Protein AF-A0A3P7PRR7-F1 (afdb_monomer)

Structure (mmCIF, N/CA/C/O backbone):
data_AF-A0A3P7PRR7-F1
#
_entry.id   AF-A0A3P7PRR7-F1
#
loop_
_atom_site.group_PDB
_atom_site.id
_atom_site.type_symbol
_atom_site.label_atom_id
_atom_site.label_alt_id
_atom_site.label_comp_id
_atom_site.label_asym_id
_atom_site.label_entity_id
_atom_site.label_seq_id
_atom_site.pdbx_PDB_ins_code
_atom_site.Cartn_x
_atom_site.Cartn_y
_atom_site.Cartn_z
_atom_site.occupancy
_atom_site.B_iso_or_equiv
_atom_site.auth_seq_id
_atom_site.auth_comp_id
_atom_site.auth_asym_id
_atom_site.auth_atom_id
_atom_site.pdbx_PDB_model_num
ATOM 1 N N . MET A 1 1 ? -11.262 17.799 18.062 1.00 78.12 1 MET A N 1
ATOM 2 C CA . MET A 1 1 ? -10.201 18.774 18.383 1.00 78.12 1 MET A CA 1
ATOM 3 C C . MET A 1 1 ? -10.674 20.229 18.297 1.00 78.12 1 MET A C 1
ATOM 5 O O . MET A 1 1 ? -10.758 20.865 19.333 1.00 78.12 1 MET A O 1
ATOM 9 N N . VAL A 1 2 ? -11.102 20.743 17.134 1.00 86.88 2 VAL A N 1
ATOM 10 C CA . VAL A 1 2 ? -11.512 22.163 16.949 1.00 86.88 2 VAL A CA 1
ATOM 11 C C . VAL A 1 2 ? -12.540 22.676 17.974 1.00 86.88 2 VAL A C 1
ATOM 13 O O . VAL A 1 2 ? -12.394 23.775 18.496 1.00 86.88 2 VAL A O 1
ATOM 16 N N . LYS A 1 3 ? -13.544 21.865 18.341 1.00 91.12 3 LYS A N 1
ATOM 17 C CA . LYS A 1 3 ? -14.521 22.230 19.388 1.00 91.12 3 LYS A CA 1
ATOM 18 C C . LYS A 1 3 ? -13.872 22.512 20.755 1.00 91.12 3 LYS A C 1
ATOM 20 O O . LYS A 1 3 ? -14.357 23.387 21.458 1.00 91.12 3 LYS A O 1
ATOM 25 N N . LYS A 1 4 ? -12.797 21.797 21.115 1.00 89.00 4 LYS A N 1
ATOM 26 C CA . LYS A 1 4 ? -12.029 22.021 22.353 1.00 89.00 4 LYS A CA 1
ATOM 27 C C . LYS A 1 4 ? -11.221 23.319 22.272 1.00 89.00 4 LYS A C 1
ATOM 29 O O . LYS A 1 4 ? -11.217 24.088 23.222 1.00 89.00 4 LYS A O 1
ATOM 34 N N . ILE A 1 5 ? -10.637 23.610 21.107 1.00 90.62 5 ILE A N 1
ATOM 35 C CA . ILE A 1 5 ? -9.900 24.860 20.859 1.00 90.62 5 ILE A CA 1
ATOM 36 C C . ILE A 1 5 ? -10.817 26.079 21.011 1.00 90.62 5 ILE A C 1
ATOM 38 O O . ILE A 1 5 ? -10.483 27.013 21.729 1.00 90.62 5 ILE A O 1
ATOM 42 N N . ILE A 1 6 ? -12.010 26.049 20.403 1.00 92.56 6 ILE A N 1
ATOM 43 C CA . ILE A 1 6 ? -13.000 27.139 20.518 1.00 92.56 6 ILE A CA 1
ATOM 44 C C . ILE A 1 6 ? -13.426 27.363 21.979 1.00 92.56 6 ILE A C 1
ATOM 46 O O . ILE A 1 6 ? -13.714 28.489 22.373 1.00 92.56 6 ILE A O 1
ATOM 50 N N . ARG A 1 7 ? -13.446 26.301 22.791 1.00 93.94 7 ARG A N 1
ATOM 51 C CA . ARG A 1 7 ? -13.766 26.355 24.226 1.00 93.94 7 ARG A CA 1
ATOM 52 C C . ARG A 1 7 ? -12.580 26.757 25.112 1.00 93.94 7 ARG A C 1
ATOM 54 O O . ARG A 1 7 ? -12.753 26.851 26.320 1.00 93.94 7 ARG A O 1
ATOM 61 N N . GLY A 1 8 ? -11.394 26.983 24.542 1.00 89.12 8 GLY A N 1
ATOM 62 C CA . GLY A 1 8 ? -10.170 27.283 25.292 1.00 89.12 8 GLY A CA 1
ATOM 63 C C . GLY A 1 8 ? -9.553 26.076 26.010 1.00 89.12 8 GLY A C 1
ATOM 64 O O . GLY A 1 8 ? -8.638 26.244 26.808 1.00 89.12 8 GLY A O 1
ATOM 65 N N . GLU A 1 9 ? -10.031 24.862 25.728 1.00 92.38 9 GLU A N 1
ATOM 66 C CA . GLU A 1 9 ? -9.598 23.606 26.361 1.00 92.38 9 GLU A CA 1
ATOM 67 C C . GLU A 1 9 ? -8.387 22.963 25.657 1.00 92.38 9 GLU A C 1
ATOM 69 O O . GLU A 1 9 ? -7.869 21.956 26.131 1.00 92.38 9 GLU A O 1
ATOM 74 N N . ALA A 1 10 ? -7.969 23.498 24.506 1.00 89.44 10 ALA A N 1
ATOM 75 C CA . ALA A 1 10 ? -6.832 23.016 23.721 1.00 89.44 10 ALA A CA 1
ATOM 76 C C . ALA A 1 10 ? -6.201 24.164 22.922 1.00 89.44 10 ALA A C 1
ATOM 78 O O . ALA A 1 10 ? -6.868 25.155 22.601 1.00 89.44 10 ALA A O 1
ATOM 79 N N . LYS A 1 11 ? -4.927 24.024 22.559 1.00 90.25 11 LYS A N 1
ATOM 80 C CA . LYS A 1 11 ? -4.202 24.994 21.727 1.00 90.25 11 LYS A CA 1
ATOM 81 C C . LYS A 1 11 ? -4.221 24.600 20.253 1.00 90.25 11 LYS A C 1
ATOM 83 O O . LYS A 1 11 ? -4.298 23.429 19.899 1.00 90.25 11 LYS A O 1
ATOM 88 N N . TRP A 1 12 ? -4.063 25.589 19.371 1.00 88.62 12 TRP A N 1
ATOM 89 C CA . TRP A 1 12 ? -3.884 25.345 17.934 1.00 88.62 12 TRP A CA 1
ATOM 90 C C . TRP A 1 12 ? -2.655 24.485 17.627 1.00 88.62 12 TRP A C 1
ATOM 92 O O . TRP A 1 12 ? -2.693 23.706 16.684 1.00 88.62 12 TRP A O 1
ATOM 102 N N . THR A 1 13 ? -1.598 24.577 18.436 1.00 87.75 13 THR A N 1
ATOM 103 C CA . THR A 1 13 ? -0.388 23.755 18.284 1.00 87.75 13 THR A CA 1
ATOM 104 C C . THR A 1 13 ? -0.686 22.259 18.373 1.00 87.75 13 THR A C 1
ATOM 106 O O . THR A 1 13 ? -0.125 21.505 17.593 1.00 87.75 13 THR A O 1
ATOM 109 N N . GLU A 1 14 ? -1.623 21.848 19.234 1.00 83.19 14 GLU A N 1
ATOM 110 C CA . GLU A 1 14 ? -2.040 20.444 19.397 1.00 83.19 14 GLU A CA 1
ATOM 111 C C . GLU A 1 14 ? -2.789 19.910 18.164 1.00 83.19 14 GLU A C 1
ATOM 113 O O . GLU A 1 14 ? -2.803 18.713 17.902 1.00 83.19 14 GLU A O 1
ATOM 118 N N . LEU A 1 15 ? -3.423 20.786 17.374 1.00 84.12 15 LEU A N 1
ATOM 119 C CA . LEU A 1 15 ? -4.072 20.390 16.118 1.00 84.12 15 LEU A CA 1
ATOM 120 C C . LEU A 1 15 ? -3.051 20.056 15.024 1.00 84.12 15 LEU A C 1
ATOM 122 O O . LEU A 1 15 ? -3.346 19.253 14.143 1.00 84.12 15 LEU A O 1
ATOM 126 N N . PHE A 1 16 ? -1.893 20.715 15.061 1.00 84.56 16 PHE A N 1
ATOM 127 C CA . PHE A 1 16 ? -0.819 20.564 14.080 1.00 84.56 16 PHE A CA 1
ATOM 128 C C . PHE A 1 16 ? 0.273 19.595 14.540 1.00 84.56 16 PHE A C 1
ATOM 130 O O . PHE A 1 16 ? 1.287 19.460 13.854 1.00 84.56 16 PHE A O 1
ATOM 137 N N . GLU A 1 17 ? 0.089 18.933 15.684 1.00 79.19 17 GLU A N 1
ATOM 138 C CA . GLU A 1 17 ? 0.961 17.835 16.082 1.00 79.19 17 GLU A CA 1
ATOM 139 C C . GLU A 1 17 ? 0.972 16.760 14.995 1.00 79.19 17 GLU A C 1
ATOM 141 O O . GLU A 1 17 ? -0.045 16.460 14.360 1.00 79.19 17 GLU A O 1
ATOM 146 N N . VAL A 1 18 ? 2.160 16.205 14.750 1.00 75.75 18 VAL A N 1
ATOM 147 C CA . VAL A 1 18 ? 2.342 15.175 13.731 1.00 75.75 18 VAL A CA 1
ATOM 148 C C . VAL A 1 18 ? 1.501 13.968 14.121 1.00 75.75 18 VAL A C 1
ATOM 150 O O . VAL A 1 18 ? 1.673 13.395 15.195 1.00 75.75 18 VAL A O 1
ATOM 153 N N . TYR A 1 19 ? 0.586 13.589 13.235 1.00 74.50 19 TYR A N 1
ATOM 154 C CA . TYR A 1 19 ? -0.261 12.427 13.442 1.00 74.50 19 TYR A CA 1
ATOM 155 C C . TYR A 1 19 ? 0.589 11.152 13.458 1.00 74.50 19 TYR A C 1
ATOM 157 O O . TYR A 1 19 ? 1.195 10.780 12.452 1.00 74.50 19 TYR A O 1
ATOM 165 N N . ASP A 1 20 ? 0.617 10.481 14.607 1.00 74.00 20 ASP A N 1
ATOM 166 C CA . ASP A 1 20 ? 1.306 9.210 14.777 1.00 74.00 20 ASP A CA 1
ATOM 167 C C . ASP A 1 20 ? 0.342 8.046 14.522 1.00 74.00 20 ASP A C 1
ATOM 169 O O . ASP A 1 20 ? -0.533 7.739 15.331 1.00 74.00 20 ASP A O 1
ATOM 173 N N . LEU A 1 21 ? 0.536 7.350 13.404 1.00 74.25 21 LEU A N 1
ATOM 174 C CA . LEU A 1 21 ? -0.309 6.222 12.997 1.00 74.25 21 LEU A CA 1
ATOM 175 C C . LEU A 1 21 ? -0.312 5.063 13.984 1.00 74.25 21 LEU A C 1
ATOM 177 O O . LEU A 1 21 ? -1.270 4.287 13.996 1.00 74.25 21 LEU A O 1
ATOM 181 N N . ARG A 1 22 ? 0.734 4.946 14.809 1.00 72.94 22 ARG A N 1
ATOM 182 C CA . ARG A 1 22 ? 0.850 3.919 15.852 1.00 72.94 22 ARG A CA 1
ATOM 183 C C . ARG A 1 22 ? -0.182 4.100 16.961 1.00 72.94 22 ARG A C 1
ATOM 185 O O . ARG A 1 22 ? -0.423 3.161 17.720 1.00 72.94 22 ARG A O 1
ATOM 192 N N . GLN A 1 23 ? -0.780 5.288 17.069 1.00 74.31 23 GLN A N 1
ATOM 193 C CA . GLN A 1 23 ? -1.866 5.540 18.014 1.00 74.31 23 GLN A CA 1
ATOM 194 C C . GLN A 1 23 ? -3.133 4.774 17.616 1.00 74.31 23 GLN A C 1
ATOM 196 O O . GLN A 1 23 ? -3.789 4.196 18.482 1.00 74.31 23 GLN A O 1
ATOM 201 N N . ASP A 1 24 ? -3.412 4.689 16.313 1.00 76.56 24 ASP A N 1
ATOM 202 C CA . ASP A 1 24 ? -4.673 4.149 15.798 1.00 76.56 24 ASP A CA 1
ATOM 203 C C . ASP A 1 24 ? -4.534 2.756 15.164 1.00 76.56 24 ASP A C 1
ATOM 205 O O . ASP A 1 24 ? -5.519 2.026 15.062 1.00 76.56 24 ASP A O 1
ATOM 209 N N . HIS A 1 25 ? -3.321 2.350 14.774 1.00 83.19 25 HIS A N 1
ATOM 210 C CA . HIS A 1 25 ? -3.079 1.083 14.081 1.00 83.19 25 HIS A CA 1
ATOM 211 C C . HIS A 1 25 ? -2.078 0.216 14.840 1.00 83.19 25 HIS A C 1
ATOM 213 O O . HIS A 1 25 ? -1.065 0.680 15.365 1.00 83.19 25 HIS A O 1
ATOM 219 N N . ARG A 1 26 ? -2.375 -1.083 14.883 1.00 83.19 26 ARG A N 1
ATOM 220 C CA . ARG A 1 26 ? -1.542 -2.108 15.532 1.00 83.19 26 ARG A CA 1
ATOM 221 C C . ARG A 1 26 ? -0.910 -3.069 14.540 1.00 83.19 26 ARG A C 1
ATOM 223 O O . ARG A 1 26 ? 0.042 -3.752 14.897 1.00 83.19 26 ARG A O 1
ATOM 230 N N . HIS A 1 27 ? -1.430 -3.101 13.321 1.00 88.19 27 HIS A N 1
ATOM 231 C CA . HIS A 1 27 ? -1.041 -4.008 12.257 1.00 88.19 27 HIS A CA 1
ATOM 232 C C . HIS A 1 27 ? -0.585 -3.175 11.071 1.00 88.19 27 HIS A C 1
ATOM 234 O O . HIS A 1 27 ? -1.280 -2.238 10.682 1.00 88.19 27 HIS A O 1
ATOM 240 N N . PHE A 1 28 ? 0.571 -3.500 10.509 1.00 90.75 28 PHE A N 1
ATOM 241 C CA . PHE A 1 28 ? 1.132 -2.760 9.392 1.00 90.75 28 PHE A CA 1
ATOM 242 C C . PHE A 1 28 ? 1.664 -3.704 8.323 1.00 90.75 28 PHE A C 1
ATOM 244 O O . PHE A 1 28 ? 2.274 -4.727 8.627 1.00 90.75 28 PHE A O 1
ATOM 251 N N . LEU A 1 29 ? 1.466 -3.322 7.069 1.00 93.69 29 LEU A N 1
ATOM 252 C CA . LEU A 1 29 ? 2.130 -3.904 5.914 1.00 93.69 29 LEU A CA 1
ATOM 253 C C . LEU A 1 29 ? 3.208 -2.919 5.447 1.00 93.69 29 LEU A C 1
ATOM 255 O O . LEU A 1 29 ? 2.892 -1.799 5.047 1.00 93.69 29 LEU A O 1
ATOM 259 N N . LYS A 1 30 ? 4.480 -3.312 5.525 1.00 92.94 30 LYS A N 1
ATOM 260 C CA . LYS A 1 30 ? 5.614 -2.554 4.988 1.00 92.94 30 LYS A CA 1
ATOM 261 C C . LYS A 1 30 ? 5.949 -3.085 3.598 1.00 92.94 30 LYS A C 1
ATOM 263 O O . LYS A 1 30 ? 6.150 -4.285 3.430 1.00 92.94 30 LYS A O 1
ATOM 268 N N . LEU A 1 31 ? 6.037 -2.180 2.632 1.00 94.69 31 LEU A N 1
ATOM 269 C CA . LEU A 1 31 ? 6.580 -2.442 1.304 1.00 94.69 31 LEU A CA 1
ATOM 270 C C . LEU A 1 31 ? 7.958 -1.798 1.202 1.00 94.69 31 LEU A C 1
ATOM 272 O O . LEU A 1 31 ? 8.096 -0.625 1.541 1.00 94.69 31 LEU A O 1
ATOM 276 N N . GLU A 1 32 ? 8.950 -2.533 0.719 1.00 93.94 32 GLU A N 1
ATOM 277 C CA . GLU A 1 32 ? 10.314 -2.043 0.539 1.00 93.94 32 GLU A CA 1
ATOM 278 C C . GLU A 1 32 ? 10.797 -2.324 -0.883 1.00 93.94 32 GLU A C 1
ATOM 280 O O . GLU A 1 32 ? 10.936 -3.475 -1.287 1.00 93.94 32 GLU A O 1
ATOM 285 N N . LEU A 1 33 ? 11.024 -1.256 -1.644 1.00 94.06 33 LEU A N 1
ATOM 286 C CA . LEU A 1 33 ? 11.630 -1.299 -2.967 1.00 94.06 33 LEU A CA 1
ATOM 287 C C . LEU A 1 33 ? 13.147 -1.195 -2.830 1.00 94.06 33 LEU A C 1
ATOM 289 O O . LEU A 1 33 ? 13.635 -0.262 -2.191 1.00 94.06 33 LEU A O 1
ATOM 293 N N . THR A 1 34 ? 13.868 -2.076 -3.513 1.00 92.06 34 THR A N 1
ATOM 294 C CA . THR A 1 34 ? 15.303 -1.950 -3.787 1.00 92.06 34 THR A CA 1
ATOM 295 C C . THR A 1 34 ? 15.521 -1.726 -5.283 1.00 92.06 34 THR A C 1
ATOM 297 O O . THR A 1 34 ? 14.896 -2.379 -6.117 1.00 92.06 34 THR A O 1
ATOM 300 N N . ALA A 1 35 ? 16.404 -0.792 -5.617 1.00 90.44 35 ALA A N 1
ATOM 301 C CA . ALA A 1 35 ? 16.769 -0.414 -6.974 1.00 90.44 35 ALA A CA 1
ATOM 302 C C . ALA A 1 35 ? 18.293 -0.454 -7.159 1.00 90.44 35 ALA A C 1
ATOM 304 O O . ALA A 1 35 ? 19.057 -0.278 -6.205 1.00 90.44 35 ALA A O 1
ATOM 305 N N . ASP A 1 36 ? 18.717 -0.668 -8.401 1.00 89.38 36 ASP A N 1
ATOM 306 C CA . ASP A 1 36 ? 20.129 -0.759 -8.782 1.00 89.38 36 ASP A CA 1
ATOM 307 C C . ASP A 1 36 ? 20.761 0.637 -8.879 1.00 89.38 36 ASP A C 1
ATOM 309 O O . ASP A 1 36 ? 21.944 0.823 -8.587 1.00 89.38 36 ASP A O 1
ATOM 313 N N . ASP A 1 37 ? 19.953 1.638 -9.236 1.00 89.06 37 ASP A N 1
ATOM 314 C CA . ASP A 1 37 ? 20.346 3.040 -9.293 1.00 89.06 37 ASP A CA 1
ATOM 315 C C . ASP A 1 37 ? 19.208 3.996 -8.877 1.00 89.06 37 ASP A C 1
ATOM 317 O O . ASP A 1 37 ? 18.049 3.617 -8.679 1.00 89.06 37 ASP A O 1
ATOM 321 N N . TYR A 1 38 ? 19.545 5.281 -8.730 1.00 88.31 38 TYR A N 1
ATOM 322 C CA . TYR A 1 38 ? 18.589 6.314 -8.328 1.00 88.31 38 TYR A CA 1
ATOM 323 C C . TYR A 1 38 ? 17.495 6.585 -9.375 1.00 88.31 38 TYR A C 1
ATOM 325 O O . TYR A 1 38 ? 16.364 6.897 -9.004 1.00 88.31 38 TYR A O 1
ATOM 333 N N . GLN A 1 39 ? 17.802 6.491 -10.672 1.00 92.06 39 GLN A N 1
ATOM 334 C CA . GLN A 1 39 ? 16.811 6.734 -11.726 1.00 92.06 39 GLN A CA 1
ATOM 335 C C . GLN A 1 39 ? 15.748 5.636 -11.721 1.00 92.06 39 GLN A C 1
ATOM 337 O O . GLN A 1 39 ? 14.553 5.927 -11.818 1.00 92.06 39 GLN A O 1
ATOM 342 N N . GLU A 1 40 ? 16.168 4.386 -11.535 1.00 92.19 40 GLU A N 1
ATOM 343 C CA . GLU A 1 40 ? 15.268 3.263 -11.320 1.00 92.19 40 GLU A CA 1
ATOM 344 C C . GLU A 1 40 ? 14.427 3.466 -10.052 1.00 92.19 40 GLU A C 1
ATOM 346 O O . GLU A 1 40 ? 13.204 3.330 -10.121 1.00 92.19 40 GLU A O 1
ATOM 351 N N . LEU A 1 41 ? 15.034 3.878 -8.930 1.00 93.06 41 LEU A N 1
ATOM 352 C CA . LEU A 1 41 ? 14.309 4.151 -7.683 1.00 93.06 41 LEU A CA 1
ATOM 353 C C . LEU A 1 41 ? 13.202 5.197 -7.870 1.00 93.06 41 LEU A C 1
ATOM 355 O O . LEU A 1 41 ? 12.078 5.003 -7.406 1.00 93.06 41 LEU A O 1
ATOM 359 N N . VAL A 1 42 ? 13.503 6.302 -8.559 1.00 92.69 42 VAL A N 1
ATOM 360 C CA . VAL A 1 42 ? 12.532 7.370 -8.840 1.00 92.69 42 VAL A CA 1
ATOM 361 C C . VAL A 1 42 ? 11.403 6.852 -9.728 1.00 92.69 42 VAL A C 1
ATOM 363 O O . VAL A 1 42 ? 10.227 7.077 -9.434 1.00 92.69 42 VAL A O 1
ATOM 366 N N . ARG A 1 43 ? 11.745 6.130 -10.798 1.00 95.25 43 ARG A N 1
ATOM 367 C CA . ARG A 1 43 ? 10.790 5.613 -11.784 1.00 95.25 43 ARG A CA 1
ATOM 368 C C . ARG A 1 43 ? 9.859 4.557 -11.183 1.00 95.25 43 ARG A C 1
ATOM 370 O O . ARG A 1 43 ? 8.639 4.709 -11.250 1.00 95.25 43 ARG A O 1
ATOM 377 N N . LEU A 1 44 ? 10.418 3.515 -10.567 1.00 95.81 44 LEU A N 1
ATOM 378 C CA . LEU A 1 44 ? 9.656 2.430 -9.941 1.00 95.81 44 LEU A CA 1
ATOM 379 C C . LEU A 1 44 ? 8.943 2.901 -8.673 1.00 95.81 44 LEU A C 1
ATOM 381 O O . LEU A 1 44 ? 7.778 2.573 -8.461 1.00 95.81 44 LEU A O 1
ATOM 385 N N . GLY A 1 45 ? 9.599 3.730 -7.861 1.00 94.69 45 GLY A N 1
ATOM 386 C CA . GLY A 1 45 ? 8.986 4.332 -6.683 1.00 94.69 45 GLY A CA 1
ATOM 387 C C . GLY A 1 45 ? 7.799 5.227 -7.040 1.00 94.69 45 GLY A C 1
ATOM 388 O O . GLY A 1 45 ? 6.798 5.212 -6.328 1.00 94.69 45 GLY A O 1
ATOM 389 N N . GLY A 1 46 ? 7.874 5.968 -8.149 1.00 95.12 46 GLY A N 1
ATOM 390 C CA . GLY A 1 46 ? 6.758 6.751 -8.682 1.00 95.12 46 GLY A CA 1
ATOM 391 C C . GLY A 1 46 ? 5.597 5.880 -9.171 1.00 95.12 46 GLY A C 1
ATOM 392 O O . GLY A 1 46 ? 4.435 6.185 -8.890 1.00 95.12 46 GLY A O 1
ATOM 393 N N . LEU A 1 47 ? 5.899 4.762 -9.842 1.00 97.25 47 LEU A N 1
ATOM 394 C CA . LEU A 1 47 ? 4.888 3.784 -10.248 1.00 97.25 47 LEU A CA 1
ATOM 395 C C . LEU A 1 47 ? 4.169 3.193 -9.028 1.00 97.25 47 LEU A C 1
ATOM 397 O O . LEU A 1 47 ? 2.939 3.233 -8.976 1.00 97.25 47 LEU A O 1
ATOM 401 N N . ILE A 1 48 ? 4.915 2.715 -8.031 1.00 96.81 48 ILE A N 1
ATOM 402 C CA . ILE A 1 48 ? 4.350 2.158 -6.795 1.00 96.81 48 ILE A CA 1
ATOM 403 C C . ILE A 1 48 ? 3.507 3.214 -6.079 1.00 96.81 48 ILE A C 1
ATOM 405 O O . ILE A 1 48 ? 2.348 2.948 -5.772 1.00 96.81 48 ILE A O 1
ATOM 409 N N . ASP A 1 49 ? 4.023 4.436 -5.905 1.00 95.12 49 ASP A N 1
ATOM 410 C CA . ASP A 1 49 ? 3.287 5.554 -5.300 1.00 95.12 49 ASP A CA 1
ATOM 411 C C . ASP A 1 49 ? 1.913 5.778 -5.952 1.00 95.12 49 ASP A C 1
ATOM 413 O O . ASP A 1 49 ? 0.934 6.049 -5.255 1.00 95.12 49 ASP A O 1
ATOM 417 N N . SER A 1 50 ? 1.831 5.651 -7.281 1.00 96.44 50 SER A N 1
ATOM 418 C CA . SER A 1 50 ? 0.581 5.829 -8.028 1.00 96.44 50 SER A CA 1
ATOM 419 C C . SER A 1 50 ? -0.432 4.695 -7.828 1.00 96.44 50 SER A C 1
ATOM 421 O O . SER A 1 50 ? -1.618 4.893 -8.087 1.00 96.44 50 SER A O 1
ATOM 423 N N . ARG A 1 51 ? 0.018 3.527 -7.346 1.00 97.00 51 ARG A N 1
ATOM 424 C CA . ARG A 1 51 ? -0.774 2.295 -7.205 1.00 97.00 51 ARG A CA 1
ATOM 425 C C . ARG A 1 51 ? -1.029 1.866 -5.766 1.00 97.00 51 ARG A C 1
ATOM 427 O O . ARG A 1 51 ? -1.876 1.011 -5.540 1.00 97.00 51 ARG A O 1
ATOM 434 N N . LEU A 1 52 ? -0.394 2.490 -4.773 1.00 96.69 52 LEU A N 1
ATOM 435 C CA . LEU A 1 52 ? -0.645 2.178 -3.357 1.00 96.69 52 LEU A CA 1
ATOM 436 C C . LEU A 1 52 ? -2.118 2.304 -2.960 1.00 96.69 52 LEU A C 1
ATOM 438 O O . LEU A 1 52 ? -2.569 1.595 -2.066 1.00 96.69 52 LEU A O 1
ATOM 442 N N . ARG A 1 53 ? -2.868 3.203 -3.611 1.00 96.31 53 ARG A N 1
ATOM 443 C CA . ARG A 1 53 ? -4.309 3.334 -3.374 1.00 96.31 53 ARG A CA 1
ATOM 444 C C . ARG A 1 53 ? -5.083 2.108 -3.855 1.00 96.31 53 ARG A C 1
ATOM 446 O O . ARG A 1 53 ? -5.989 1.696 -3.146 1.00 96.31 53 ARG A O 1
ATOM 453 N N . ASP A 1 54 ? -4.686 1.515 -4.980 1.00 97.12 54 ASP A N 1
ATOM 454 C CA . ASP A 1 54 ? -5.292 0.282 -5.492 1.00 97.12 54 ASP A CA 1
ATOM 455 C C . ASP A 1 54 ? -5.060 -0.863 -4.486 1.00 97.12 54 ASP A C 1
ATOM 457 O O . ASP A 1 54 ? -6.006 -1.538 -4.091 1.00 97.12 54 ASP A O 1
ATOM 461 N N . LEU A 1 55 ? -3.832 -1.004 -3.961 1.00 97.50 55 LEU A N 1
ATOM 462 C CA . LEU A 1 55 ? -3.530 -1.981 -2.904 1.00 97.50 55 LEU A CA 1
ATOM 463 C C . LEU A 1 55 ? -4.346 -1.745 -1.628 1.00 97.50 55 LEU A C 1
ATOM 465 O O . LEU A 1 55 ? -4.868 -2.696 -1.055 1.00 97.50 55 LEU A O 1
ATOM 469 N N . ALA A 1 56 ? -4.441 -0.496 -1.163 1.00 97.06 56 ALA A N 1
ATOM 470 C CA . ALA A 1 56 ? -5.235 -0.177 0.019 1.00 97.06 56 ALA A CA 1
ATOM 471 C C . ALA A 1 56 ? -6.704 -0.569 -0.181 1.00 97.06 56 ALA A C 1
ATOM 473 O O . ALA A 1 56 ? -7.272 -1.201 0.702 1.00 97.06 56 ALA A O 1
ATOM 474 N N . SER A 1 57 ? -7.279 -0.283 -1.352 1.00 97.06 57 SER A N 1
ATOM 475 C CA . SER A 1 57 ? -8.643 -0.694 -1.684 1.00 97.06 57 SER A CA 1
ATOM 476 C C . SER A 1 57 ? -8.811 -2.213 -1.696 1.00 97.06 57 SER A C 1
ATOM 478 O O . SER A 1 57 ? -9.744 -2.703 -1.074 1.00 97.06 57 SER A O 1
ATOM 480 N N . PHE A 1 58 ? -7.886 -2.971 -2.294 1.00 96.62 58 PHE A N 1
ATOM 481 C CA . PHE A 1 58 ? -7.945 -4.439 -2.259 1.00 96.62 58 PHE A CA 1
ATOM 482 C C . PHE A 1 58 ? -7.888 -4.995 -0.835 1.00 96.62 58 PHE A C 1
ATOM 484 O O . PHE A 1 58 ? -8.614 -5.919 -0.493 1.00 96.62 58 PHE A O 1
ATOM 491 N N . LEU A 1 59 ? -7.044 -4.423 0.024 1.00 95.88 59 LEU A N 1
ATOM 492 C CA . LEU A 1 59 ? -6.973 -4.833 1.425 1.00 95.88 59 LEU A CA 1
ATOM 493 C C . LEU A 1 59 ? -8.272 -4.511 2.178 1.00 95.88 59 LEU A C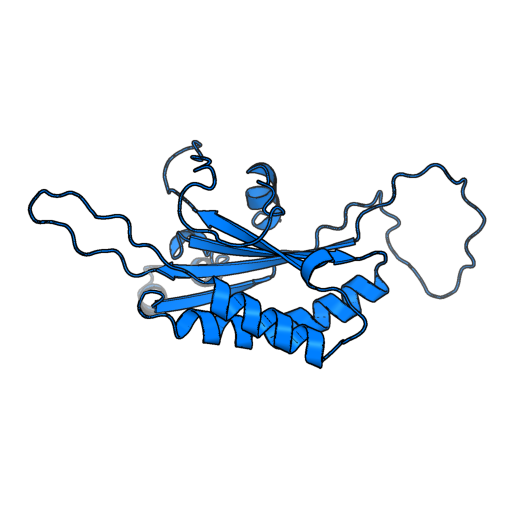 1
ATOM 495 O O . LEU A 1 59 ? -8.693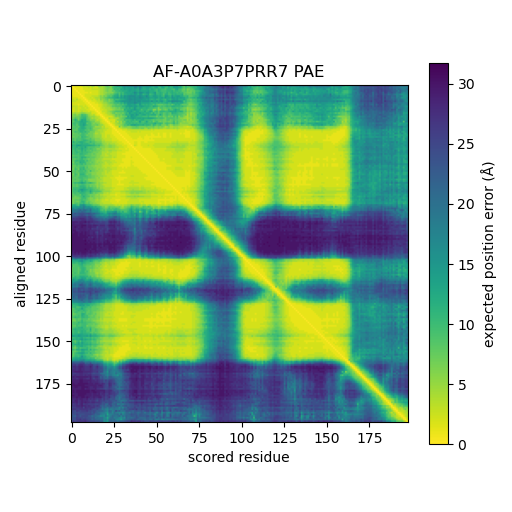 -5.305 3.012 1.00 95.88 59 LEU A O 1
ATOM 499 N N . GLU A 1 60 ? -8.913 -3.378 1.885 1.00 96.19 60 GLU A N 1
ATOM 500 C CA . GLU A 1 60 ? -10.202 -2.976 2.470 1.00 96.19 60 GLU A CA 1
ATOM 501 C C . GLU A 1 60 ? -11.389 -3.835 1.994 1.00 96.19 60 GLU A C 1
ATOM 503 O O . GLU A 1 60 ? -12.430 -3.834 2.648 1.00 96.19 60 GLU A O 1
ATOM 508 N N . GLU A 1 61 ? -11.248 -4.600 0.906 1.00 95.12 61 GLU A N 1
ATOM 509 C CA . GLU A 1 61 ? -12.247 -5.594 0.476 1.00 95.12 61 GLU A CA 1
ATOM 510 C C . GLU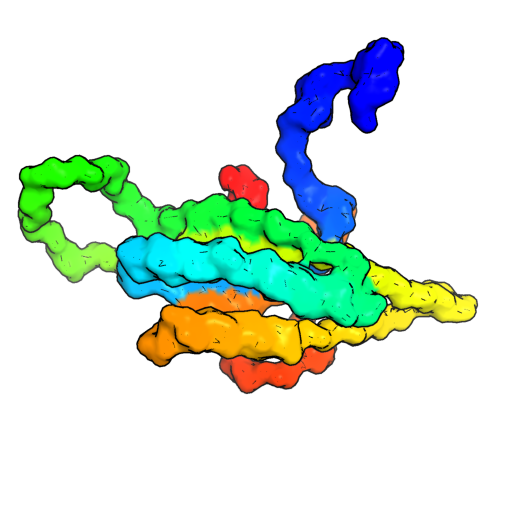 A 1 61 ? -12.270 -6.839 1.378 1.00 95.12 61 GLU A C 1
ATOM 512 O O . GLU A 1 61 ? -13.248 -7.587 1.375 1.00 95.12 61 GLU A O 1
ATOM 517 N N . HIS A 1 62 ? -11.220 -7.074 2.171 1.00 93.19 62 HIS A N 1
ATOM 518 C CA . HIS A 1 62 ? -11.174 -8.212 3.082 1.00 93.19 62 HIS A CA 1
ATOM 519 C C . HIS A 1 62 ? -12.138 -8.015 4.265 1.00 93.19 62 HIS A C 1
ATOM 521 O O . HIS A 1 62 ? -12.026 -7.039 5.004 1.00 93.19 62 HIS A O 1
ATOM 527 N N . ASP A 1 63 ? -12.983 -9.014 4.551 1.00 91.50 63 ASP A N 1
ATOM 528 C CA . ASP A 1 63 ? -14.050 -8.976 5.577 1.00 91.50 63 ASP A CA 1
ATOM 529 C C . ASP A 1 63 ? -13.612 -8.491 6.972 1.00 91.50 63 ASP A C 1
ATOM 531 O O . ASP A 1 63 ? -14.411 -8.013 7.782 1.00 91.50 63 ASP A O 1
ATOM 535 N N . TYR A 1 64 ? -12.332 -8.671 7.295 1.00 90.25 64 TYR A N 1
ATOM 536 C CA . TYR A 1 64 ? -11.758 -8.342 8.599 1.00 90.25 64 TYR A CA 1
ATOM 537 C C . TYR A 1 64 ? -10.898 -7.077 8.632 1.00 90.25 64 TYR A C 1
ATOM 539 O O . TYR A 1 64 ? -10.456 -6.705 9.720 1.00 90.25 64 TYR A O 1
ATOM 547 N N . ILE A 1 65 ? -10.656 -6.412 7.503 1.00 91.94 65 ILE A N 1
ATOM 548 C CA . ILE A 1 65 ? -9.878 -5.170 7.444 1.00 91.94 65 ILE A CA 1
ATOM 549 C C . ILE A 1 65 ? -10.862 -4.018 7.247 1.00 91.94 65 ILE A C 1
ATOM 551 O O . ILE A 1 65 ? -11.499 -3.898 6.212 1.00 91.94 65 ILE A O 1
ATOM 555 N N . ARG A 1 66 ? -11.012 -3.160 8.260 1.00 92.19 66 ARG A N 1
ATOM 556 C CA . ARG A 1 66 ? -12.010 -2.079 8.230 1.00 92.19 66 ARG A CA 1
ATOM 557 C C . ARG A 1 66 ? -11.549 -0.871 7.425 1.00 92.19 66 ARG A C 1
ATOM 559 O O . ARG A 1 66 ? -12.369 -0.172 6.841 1.00 92.19 66 ARG A O 1
ATOM 566 N N . SER A 1 67 ? -10.258 -0.568 7.497 1.00 93.94 67 SER A N 1
ATOM 567 C CA . SER A 1 67 ? -9.653 0.552 6.782 1.00 93.94 67 SER A CA 1
ATOM 568 C C . SER A 1 67 ? -8.142 0.391 6.699 1.00 93.94 67 SER A C 1
ATOM 570 O O . SER A 1 67 ? -7.535 -0.240 7.576 1.00 93.94 67 SER A O 1
ATOM 572 N N . VAL A 1 68 ? -7.546 1.005 5.680 1.00 94.62 68 VAL A N 1
ATOM 573 C CA . VAL A 1 68 ? -6.102 1.047 5.465 1.00 94.62 68 VAL A CA 1
ATOM 574 C C . VAL A 1 68 ? -5.615 2.490 5.332 1.00 94.62 68 VAL A C 1
ATOM 576 O O . VAL A 1 68 ? -6.169 3.317 4.607 1.00 94.62 68 VAL A O 1
ATOM 579 N N . ARG A 1 69 ? -4.531 2.819 6.037 1.00 93.88 69 ARG A N 1
ATOM 580 C CA . ARG A 1 69 ? -3.874 4.131 5.990 1.00 93.88 69 ARG A CA 1
ATOM 581 C C . ARG A 1 69 ? -2.491 4.014 5.370 1.00 93.88 69 ARG A C 1
ATOM 583 O O . ARG A 1 69 ? -1.609 3.387 5.940 1.00 93.88 69 ARG A O 1
ATOM 590 N N . ILE A 1 70 ? -2.306 4.646 4.212 1.00 92.06 70 ILE A N 1
ATOM 591 C CA . ILE A 1 70 ? -1.023 4.683 3.497 1.00 92.0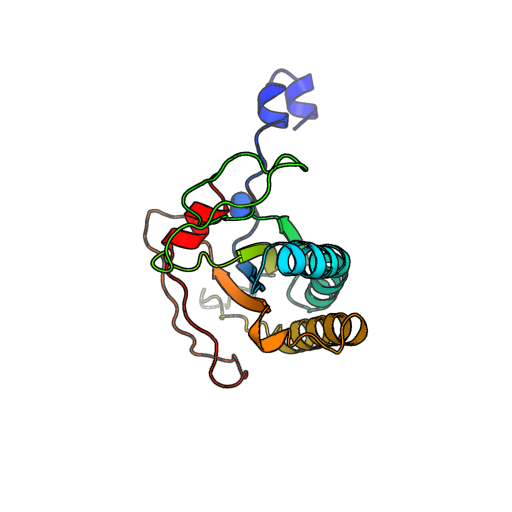6 70 ILE A CA 1
ATOM 592 C C . ILE A 1 70 ? -0.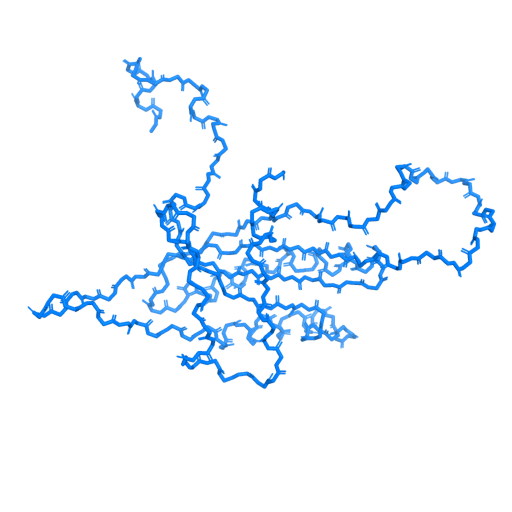148 5.790 4.068 1.00 92.06 70 ILE A C 1
ATOM 594 O O . ILE A 1 70 ? -0.573 6.943 4.182 1.00 92.06 70 ILE A O 1
ATOM 598 N N . CYS A 1 71 ? 1.099 5.454 4.367 1.00 84.44 71 CYS A N 1
ATOM 599 C CA . CYS A 1 71 ? 2.081 6.358 4.939 1.00 84.44 71 CYS A CA 1
ATOM 600 C C . CYS A 1 71 ? 3.401 6.186 4.212 1.00 84.44 71 CYS A C 1
ATOM 602 O O . CYS A 1 71 ? 3.941 5.086 4.094 1.00 84.44 71 CYS A O 1
ATOM 604 N N . LYS A 1 72 ? 3.913 7.297 3.690 1.00 74.25 72 LYS A N 1
ATOM 605 C CA . LYS A 1 72 ? 5.206 7.303 3.020 1.00 74.25 72 LYS A CA 1
ATOM 606 C C . LYS A 1 72 ? 6.282 7.397 4.091 1.00 74.25 72 LYS A C 1
ATOM 608 O O . LYS A 1 72 ? 6.301 8.360 4.854 1.00 74.25 72 LYS A O 1
ATOM 613 N N . VAL A 1 73 ? 7.140 6.387 4.147 1.00 76.00 73 VAL A N 1
ATOM 614 C CA . VAL A 1 73 ? 8.361 6.429 4.951 1.00 76.00 73 VAL A CA 1
ATOM 615 C C . VAL A 1 73 ? 9.362 7.286 4.179 1.00 76.00 73 VAL A C 1
ATOM 617 O O . VAL A 1 73 ? 9.420 7.196 2.952 1.00 76.00 73 VAL A O 1
ATOM 620 N N . LYS A 1 74 ? 10.111 8.161 4.861 1.00 64.00 74 LYS A N 1
ATOM 621 C CA . LYS A 1 74 ? 11.134 8.961 4.175 1.00 64.00 74 LYS A CA 1
ATOM 622 C C . LYS A 1 74 ? 12.194 8.042 3.573 1.00 64.00 74 LYS A C 1
ATOM 624 O O . LYS A 1 74 ? 12.621 7.079 4.206 1.00 64.00 74 LYS A O 1
ATOM 629 N N . ASP A 1 75 ? 12.615 8.363 2.354 1.00 60.19 75 ASP A N 1
ATOM 630 C CA . ASP A 1 75 ? 13.612 7.590 1.620 1.00 60.19 75 ASP A CA 1
ATOM 631 C C . ASP A 1 75 ? 14.909 7.514 2.436 1.00 60.19 75 ASP A C 1
ATOM 633 O O . ASP A 1 75 ? 15.520 8.534 2.770 1.00 60.19 75 ASP A O 1
ATOM 637 N N . ARG A 1 76 ? 15.341 6.296 2.770 1.00 51.94 76 ARG A N 1
ATOM 638 C CA . ARG A 1 76 ? 16.599 6.083 3.478 1.00 51.94 76 ARG A CA 1
ATOM 639 C C . ARG A 1 76 ? 17.716 5.984 2.448 1.00 51.94 76 ARG A C 1
ATOM 641 O O . ARG A 1 76 ? 18.067 4.904 1.991 1.00 51.94 76 ARG A O 1
ATOM 648 N N . GLN A 1 77 ? 18.298 7.124 2.088 1.00 49.69 77 GLN A N 1
ATOM 649 C CA . GLN A 1 77 ? 19.541 7.133 1.319 1.00 49.69 77 GLN A CA 1
ATOM 650 C C . GLN A 1 77 ? 20.685 6.665 2.225 1.00 49.69 77 GLN A C 1
ATOM 652 O O . GLN A 1 77 ? 21.167 7.414 3.071 1.00 49.69 77 GLN A O 1
ATOM 657 N N . SER A 1 78 ? 21.124 5.417 2.069 1.00 42.88 78 SER A N 1
ATOM 658 C CA . SER A 1 78 ? 22.356 4.941 2.699 1.00 42.88 78 SER A CA 1
ATOM 659 C C . SER A 1 78 ? 23.535 5.176 1.758 1.00 42.88 78 SER A C 1
ATOM 661 O O . SER A 1 78 ? 24.007 4.246 1.111 1.00 42.88 78 SER A O 1
ATOM 663 N N . VAL A 1 79 ? 24.024 6.416 1.668 1.00 44.28 79 VAL A N 1
ATOM 664 C CA . VAL A 1 79 ? 25.309 6.708 1.011 1.00 44.28 79 VAL A CA 1
ATOM 665 C C . VAL A 1 79 ? 26.061 7.762 1.816 1.00 44.28 79 VAL A C 1
ATOM 667 O O . VAL A 1 79 ? 25.479 8.765 2.227 1.00 44.28 79 VAL A O 1
ATOM 670 N N . GLY A 1 80 ? 27.367 7.548 2.014 1.00 44.00 80 GLY A N 1
ATOM 671 C CA . GLY A 1 80 ? 28.303 8.623 2.335 1.00 44.00 80 GLY A CA 1
ATOM 672 C C . GLY A 1 80 ? 28.107 9.753 1.326 1.00 44.00 80 GLY A C 1
ATOM 673 O O . GLY A 1 80 ? 28.439 9.617 0.156 1.00 44.00 80 GLY A O 1
ATOM 674 N N . SER A 1 81 ? 27.456 10.813 1.783 1.00 31.81 81 SER A N 1
ATOM 675 C CA . SER A 1 81 ? 26.906 11.897 0.978 1.00 31.81 81 SER A CA 1
ATOM 676 C C . SER A 1 81 ? 27.927 12.520 0.015 1.00 31.81 81 SER A C 1
ATOM 678 O O . SER A 1 81 ? 28.966 13.000 0.470 1.00 31.81 81 SER A O 1
ATOM 680 N N . PRO A 1 82 ? 27.589 12.688 -1.274 1.00 39.16 82 PRO A N 1
ATOM 681 C CA . PRO A 1 82 ? 27.856 13.926 -1.964 1.00 39.16 82 PRO A CA 1
ATOM 682 C C . PRO A 1 82 ? 26.522 14.656 -2.092 1.00 39.16 82 PRO A C 1
ATOM 684 O O . PRO A 1 82 ? 25.720 14.422 -2.996 1.00 39.16 82 PRO A O 1
ATOM 687 N N . THR A 1 83 ? 26.279 15.553 -1.143 1.00 49.84 83 THR A N 1
ATOM 688 C CA . THR A 1 83 ? 25.293 16.619 -1.278 1.00 49.84 83 THR A CA 1
ATOM 689 C C . THR A 1 83 ? 25.504 17.319 -2.618 1.00 49.84 83 THR A C 1
ATOM 691 O O . THR A 1 83 ? 26.607 17.781 -2.897 1.00 49.84 83 THR A O 1
ATOM 694 N N . HIS A 1 84 ? 24.416 17.457 -3.379 1.00 38.97 84 HIS A N 1
ATOM 695 C CA . HIS A 1 84 ? 24.270 18.385 -4.501 1.00 38.97 84 HIS A CA 1
ATOM 696 C C . HIS A 1 84 ? 24.954 17.980 -5.824 1.00 38.97 84 HIS A C 1
ATOM 698 O O . HIS A 1 84 ? 26.031 18.458 -6.176 1.00 38.97 84 HIS A O 1
ATOM 704 N N . TRP A 1 85 ? 24.263 17.164 -6.629 1.00 36.62 85 TRP A N 1
ATOM 705 C CA . TRP A 1 85 ? 24.539 17.080 -8.066 1.00 36.62 85 TRP A CA 1
ATOM 706 C C . TRP A 1 85 ? 24.030 18.356 -8.757 1.00 36.62 85 TRP A C 1
ATOM 708 O O . TRP A 1 85 ? 22.834 18.504 -9.009 1.00 36.62 85 TRP A O 1
ATOM 718 N N . SER A 1 86 ? 24.940 19.284 -9.060 1.00 30.56 86 SER A N 1
ATOM 719 C CA . SER A 1 86 ? 24.709 20.339 -10.055 1.00 30.56 86 SER A CA 1
ATOM 720 C C . SER A 1 86 ? 24.908 19.765 -11.461 1.00 30.56 86 SER A C 1
ATOM 722 O O . SER A 1 86 ? 25.925 19.109 -11.699 1.00 30.56 86 SER A O 1
ATOM 724 N N . PRO A 1 87 ? 24.031 20.048 -12.437 1.00 34.56 87 PRO A N 1
ATOM 725 C CA . PRO A 1 87 ? 24.297 19.688 -13.824 1.00 34.56 87 PRO A CA 1
ATOM 726 C C . PRO A 1 87 ? 25.454 20.544 -14.369 1.00 34.56 87 PRO A C 1
ATOM 728 O O . PRO A 1 87 ? 25.312 21.756 -14.510 1.00 34.56 87 PRO A O 1
ATOM 731 N N . GLY A 1 88 ? 26.605 19.924 -14.664 1.00 36.53 88 GLY A N 1
ATOM 732 C CA . GLY A 1 88 ? 27.705 20.597 -15.373 1.00 36.53 88 GLY A CA 1
ATOM 733 C C . GLY A 1 88 ? 29.138 20.152 -15.067 1.00 36.53 88 GLY A C 1
ATOM 734 O O . GLY A 1 88 ? 30.052 20.658 -15.712 1.00 36.53 88 GLY A O 1
ATOM 735 N N . THR A 1 89 ? 29.388 19.233 -14.132 1.00 39.19 89 THR A N 1
ATOM 736 C CA . THR A 1 89 ? 30.769 18.834 -13.797 1.00 39.19 89 THR A CA 1
ATOM 737 C C . THR A 1 89 ? 30.999 17.361 -14.110 1.00 39.19 89 THR A C 1
ATOM 739 O O . THR A 1 89 ? 30.369 16.485 -13.525 1.00 39.19 89 THR A O 1
ATOM 742 N N . ALA A 1 90 ? 31.883 17.092 -15.073 1.00 34.66 90 ALA A N 1
ATOM 743 C CA . ALA A 1 90 ? 32.294 15.739 -15.429 1.00 34.66 90 ALA A CA 1
ATOM 744 C C . ALA A 1 90 ? 32.935 15.039 -14.212 1.00 34.66 90 ALA A C 1
ATOM 746 O O . ALA A 1 90 ? 33.722 15.675 -13.505 1.00 34.66 90 ALA A O 1
ATOM 747 N N . PRO A 1 91 ? 32.636 13.755 -13.951 1.00 40.91 91 PRO A N 1
ATOM 748 C CA . PRO A 1 91 ? 33.215 13.063 -12.813 1.00 40.91 91 PRO A CA 1
ATOM 749 C C . PRO A 1 91 ? 34.672 12.696 -13.110 1.00 40.91 91 PRO A C 1
ATOM 751 O O . PRO A 1 91 ? 34.962 11.843 -13.950 1.00 40.91 91 PRO A O 1
ATOM 754 N N . THR A 1 92 ? 35.599 13.344 -12.404 1.00 37.28 92 THR A N 1
ATOM 755 C CA . THR A 1 92 ? 36.998 12.916 -12.326 1.00 37.28 92 THR A CA 1
ATOM 756 C C . THR A 1 92 ? 37.066 11.617 -11.528 1.00 37.28 92 THR A C 1
ATOM 758 O O . THR A 1 92 ? 36.484 11.512 -10.450 1.00 37.28 92 THR A O 1
ATOM 761 N N . ALA A 1 93 ? 37.761 10.630 -12.092 1.00 46.00 93 ALA A N 1
ATOM 762 C CA . ALA A 1 93 ? 37.862 9.259 -11.612 1.00 46.00 93 ALA A CA 1
ATOM 763 C C . ALA A 1 93 ? 38.155 9.150 -10.104 1.00 46.00 93 ALA A C 1
ATOM 765 O O . ALA A 1 93 ? 39.194 9.609 -9.629 1.00 46.00 93 ALA A O 1
ATOM 766 N N . VAL A 1 94 ? 37.262 8.475 -9.373 1.00 38.03 94 VAL A N 1
ATOM 767 C CA . VAL A 1 94 ? 37.492 8.037 -7.991 1.00 38.03 94 VAL A CA 1
ATOM 768 C C . VAL A 1 94 ? 37.471 6.508 -7.955 1.00 38.03 94 VAL A C 1
ATOM 770 O O . VAL A 1 94 ? 36.614 5.865 -8.556 1.00 38.03 94 VAL A O 1
ATOM 773 N N . SER A 1 95 ? 38.488 5.965 -7.290 1.00 35.91 95 SER A N 1
ATOM 774 C CA . SER A 1 95 ? 38.894 4.559 -7.172 1.00 35.91 95 SER A CA 1
ATOM 775 C C . SER A 1 95 ? 37.753 3.553 -6.897 1.00 35.91 95 SER A C 1
ATOM 777 O O . SER A 1 95 ? 36.863 3.858 -6.100 1.00 35.91 95 SER A O 1
ATOM 779 N N . PRO A 1 96 ? 37.794 2.320 -7.452 1.00 37.81 96 PRO A N 1
ATOM 780 C CA . PRO A 1 96 ? 36.770 1.297 -7.256 1.00 37.81 96 PRO A CA 1
ATOM 781 C C . PRO A 1 96 ? 36.998 0.565 -5.928 1.00 37.81 96 PRO A C 1
ATOM 783 O O . PRO A 1 96 ? 37.499 -0.552 -5.879 1.00 37.81 96 PRO A O 1
ATOM 786 N N . SER A 1 97 ? 36.678 1.219 -4.819 1.00 40.84 97 SER A N 1
ATOM 787 C CA . SER A 1 97 ? 36.605 0.567 -3.509 1.00 40.84 97 SER A CA 1
ATOM 788 C C . SER A 1 97 ? 35.656 1.357 -2.618 1.00 40.84 97 SER A C 1
ATOM 790 O O . SER A 1 97 ? 36.071 2.012 -1.663 1.00 40.84 97 SER A O 1
ATOM 792 N N . ALA A 1 98 ? 34.373 1.340 -2.963 1.00 37.91 98 ALA A N 1
ATOM 793 C CA . ALA A 1 98 ? 33.330 1.975 -2.177 1.00 37.91 98 ALA A CA 1
ATOM 794 C C . ALA A 1 98 ? 32.104 1.065 -2.165 1.00 37.91 98 ALA A C 1
ATOM 796 O O . ALA A 1 98 ? 31.575 0.703 -3.212 1.00 37.91 98 ALA A O 1
ATOM 797 N N . THR A 1 99 ? 31.704 0.669 -0.961 1.00 42.81 99 THR A N 1
ATOM 798 C CA . THR A 1 99 ? 30.470 -0.039 -0.627 1.00 42.81 99 THR A CA 1
ATOM 799 C C . THR A 1 99 ? 29.310 0.512 -1.456 1.00 42.81 99 THR A C 1
ATOM 801 O O . THR A 1 99 ? 28.930 1.669 -1.280 1.00 42.81 99 THR A O 1
ATOM 804 N N . ALA A 1 100 ? 28.787 -0.293 -2.384 1.00 43.28 100 ALA A N 1
ATOM 805 C CA . ALA A 1 100 ? 27.642 0.075 -3.206 1.00 43.28 100 ALA A CA 1
ATOM 806 C C . ALA A 1 100 ? 26.464 0.406 -2.279 1.00 43.28 100 ALA A C 1
ATOM 808 O O . ALA A 1 100 ? 25.961 -0.469 -1.573 1.00 43.28 100 ALA A O 1
ATOM 809 N N . GLY A 1 101 ? 26.077 1.680 -2.212 1.00 54.84 101 GLY A N 1
ATOM 810 C CA . GLY A 1 101 ? 24.872 2.074 -1.495 1.00 54.84 101 GLY A CA 1
ATOM 811 C C . GLY A 1 101 ? 23.664 1.429 -2.165 1.00 54.84 101 GLY A C 1
ATOM 812 O O . GLY A 1 101 ? 23.540 1.494 -3.385 1.00 54.84 101 GLY A O 1
ATOM 813 N N . SER A 1 102 ? 22.792 0.789 -1.389 1.00 71.12 102 SER A N 1
ATOM 814 C CA . SER A 1 102 ? 21.517 0.298 -1.902 1.00 71.12 102 SER A CA 1
ATOM 815 C C . SER A 1 102 ? 20.547 1.472 -2.042 1.00 71.12 102 SER A C 1
ATOM 817 O O . SER A 1 102 ? 20.330 2.237 -1.098 1.00 71.12 102 SER A O 1
ATOM 819 N N . PHE A 1 103 ? 19.962 1.638 -3.228 1.00 86.50 103 PHE A N 1
ATOM 820 C CA . PHE A 1 103 ? 18.889 2.602 -3.439 1.00 86.50 103 PHE A CA 1
ATOM 821 C C . PHE A 1 103 ? 17.587 1.958 -2.981 1.00 86.50 103 PHE A C 1
ATOM 823 O O . PHE A 1 103 ? 17.102 1.032 -3.625 1.00 86.50 103 PHE A O 1
ATOM 830 N N . CYS A 1 104 ? 17.029 2.411 -1.858 1.00 89.81 104 CYS A N 1
ATOM 831 C CA . CYS A 1 104 ? 15.798 1.839 -1.327 1.00 89.81 104 CYS A CA 1
ATOM 832 C C . CYS A 1 104 ? 14.745 2.886 -0.973 1.00 89.81 104 CYS A C 1
ATOM 834 O O . CYS A 1 104 ? 15.037 4.049 -0.681 1.00 89.81 104 CYS A O 1
ATOM 836 N N . ARG A 1 105 ? 13.488 2.450 -1.014 1.00 90.88 105 ARG A N 1
ATOM 837 C CA . ARG A 1 105 ? 12.321 3.254 -0.658 1.00 90.88 105 ARG A CA 1
ATOM 838 C C . ARG A 1 105 ? 11.285 2.380 0.017 1.00 90.88 105 ARG A C 1
ATOM 840 O O . ARG A 1 105 ? 11.109 1.229 -0.362 1.00 90.88 105 ARG A O 1
ATOM 847 N N . SER A 1 106 ? 10.616 2.917 1.030 1.00 91.50 106 SER A N 1
ATOM 848 C CA . SER A 1 106 ? 9.659 2.159 1.830 1.00 91.50 106 SER A CA 1
ATOM 849 C C . SER A 1 106 ? 8.312 2.859 1.938 1.00 91.50 106 SER A C 1
ATOM 851 O O . SER A 1 106 ? 8.214 4.086 1.948 1.00 91.50 106 SER A O 1
ATOM 853 N N . TRP A 1 107 ? 7.267 2.057 2.096 1.00 93.56 107 TRP A N 1
ATOM 854 C CA . TRP A 1 107 ? 5.915 2.509 2.394 1.00 93.56 107 TRP A CA 1
ATOM 855 C C . TRP A 1 107 ? 5.339 1.669 3.517 1.00 93.56 107 TRP A C 1
ATOM 857 O O . TRP A 1 107 ? 5.632 0.480 3.626 1.00 93.56 107 TRP A O 1
ATOM 867 N N . LEU A 1 108 ? 4.506 2.290 4.342 1.00 92.38 108 LEU A N 1
ATOM 868 C CA . LEU A 1 108 ? 3.831 1.633 5.446 1.00 92.38 108 LEU A CA 1
ATOM 869 C C . LEU A 1 108 ? 2.323 1.783 5.277 1.00 92.38 108 LEU A C 1
ATOM 871 O O . LEU A 1 108 ? 1.823 2.886 5.074 1.00 92.38 108 LEU A O 1
ATOM 875 N N . LEU A 1 109 ? 1.600 0.675 5.357 1.00 94.31 109 LEU A N 1
ATOM 876 C CA . LEU A 1 109 ? 0.147 0.643 5.310 1.00 94.31 109 LEU A CA 1
ATOM 877 C C . LEU A 1 109 ? -0.356 0.183 6.678 1.00 94.31 109 LEU A C 1
ATOM 879 O O . LEU A 1 109 ? -0.206 -0.985 7.030 1.00 94.31 109 LEU A O 1
ATOM 883 N N . GLY A 1 110 ? -0.918 1.100 7.465 1.00 93.00 110 GLY A N 1
ATOM 884 C CA . GLY A 1 110 ? -1.568 0.780 8.736 1.00 93.00 110 GLY A CA 1
ATOM 885 C C . GLY A 1 110 ? -2.942 0.170 8.494 1.00 93.00 110 GLY A C 1
ATOM 886 O O . GLY A 1 110 ? -3.756 0.768 7.800 1.00 93.00 110 GLY A O 1
ATOM 887 N N . MET A 1 111 ? -3.201 -1.007 9.056 1.00 92.31 111 MET A N 1
ATOM 888 C CA . MET A 1 111 ? -4.443 -1.760 8.878 1.00 92.31 111 MET A CA 1
ATOM 889 C C . MET A 1 111 ? -5.242 -1.790 10.188 1.00 92.31 111 MET A C 1
ATOM 891 O O . MET A 1 111 ? -4.735 -2.222 11.228 1.00 92.31 111 MET A O 1
ATOM 895 N N . ASP A 1 112 ? -6.501 -1.347 10.141 1.00 91.56 112 ASP A N 1
ATOM 896 C CA . ASP A 1 112 ? -7.461 -1.512 11.243 1.00 91.56 112 ASP A CA 1
ATOM 897 C C . ASP A 1 112 ? -8.161 -2.868 11.102 1.00 91.56 112 ASP A C 1
ATOM 899 O O . ASP A 1 112 ? -9.184 -3.002 10.425 1.00 91.56 112 ASP A O 1
ATOM 903 N N . ILE A 1 113 ? -7.573 -3.893 11.722 1.00 88.38 113 ILE A N 1
ATOM 904 C CA . ILE A 1 113 ? -8.114 -5.253 11.713 1.00 88.38 113 ILE A CA 1
ATOM 905 C C . ILE A 1 113 ? -9.184 -5.383 12.800 1.00 88.38 113 ILE A C 1
ATOM 907 O O . ILE A 1 113 ? -8.945 -5.139 13.986 1.00 88.38 113 ILE A O 1
ATOM 911 N N . ILE A 1 114 ? -10.379 -5.814 12.400 1.00 86.56 114 ILE A N 1
ATOM 912 C CA . ILE A 1 114 ? -11.494 -6.083 13.307 1.00 86.56 114 ILE A CA 1
ATOM 913 C C . ILE A 1 114 ? -11.086 -7.207 14.262 1.00 86.56 114 ILE A C 1
ATOM 915 O O . ILE A 1 114 ? -10.771 -8.324 13.838 1.00 86.56 114 ILE A O 1
ATOM 919 N N . ARG A 1 115 ? -11.142 -6.928 15.568 1.00 77.75 115 ARG A N 1
ATOM 920 C CA . ARG A 1 115 ? -10.841 -7.917 16.609 1.00 77.75 115 ARG A CA 1
ATOM 921 C C . ARG A 1 115 ? -11.832 -9.075 16.559 1.00 77.75 115 ARG A C 1
ATOM 923 O O . ARG A 1 115 ? -13.020 -8.878 16.298 1.00 77.75 115 ARG A O 1
ATOM 930 N N . ALA A 1 116 ? -11.339 -10.281 16.825 1.00 76.50 116 ALA A N 1
ATOM 931 C CA . ALA A 1 116 ? -12.208 -11.433 16.995 1.00 76.50 116 ALA A CA 1
ATOM 932 C C . ALA A 1 116 ? -13.131 -11.225 18.212 1.00 76.50 116 ALA A C 1
ATOM 934 O O . ALA A 1 116 ? -12.703 -10.618 19.201 1.00 76.50 116 ALA A O 1
ATOM 935 N N . PRO A 1 117 ? -14.383 -11.712 18.162 1.00 74.44 117 PRO A N 1
ATOM 936 C CA . PRO A 1 117 ? -15.250 -11.700 19.330 1.00 74.44 117 PRO A CA 1
ATOM 937 C C . PRO A 1 117 ? -14.598 -12.496 20.465 1.00 74.44 117 PRO A C 1
ATOM 939 O O . PRO A 1 117 ? -14.018 -13.558 20.238 1.00 74.44 117 PRO A O 1
ATOM 942 N N . SER A 1 118 ? -14.681 -11.971 21.687 1.00 70.06 118 SER A N 1
ATOM 943 C CA . SER A 1 118 ? -14.210 -12.686 22.871 1.00 70.06 118 SER A CA 1
ATOM 944 C C . SER A 1 118 ? -15.021 -13.970 23.038 1.00 70.06 118 SER A C 1
ATOM 946 O O . SER A 1 118 ? -16.252 -13.922 23.037 1.00 70.06 118 SER A O 1
ATOM 948 N N . SER A 1 119 ? -14.341 -15.111 23.171 1.00 69.62 119 SER A N 1
ATOM 949 C CA . SER A 1 119 ? -15.006 -16.368 23.512 1.00 69.62 119 SER A CA 1
ATOM 950 C C . SER A 1 119 ? -15.605 -16.287 24.921 1.00 69.62 119 SER A C 1
ATOM 952 O O . SER A 1 119 ? -15.154 -15.487 25.746 1.00 69.62 119 SER A O 1
ATOM 954 N N . ALA A 1 120 ? -16.591 -17.139 25.212 1.00 67.88 120 ALA A N 1
ATOM 955 C CA . ALA A 1 120 ? -17.218 -17.251 26.532 1.00 67.88 120 ALA A CA 1
ATOM 956 C C . ALA A 1 120 ? -16.198 -17.522 27.661 1.00 67.88 120 ALA A C 1
ATOM 958 O O . ALA A 1 120 ? -16.405 -17.082 28.787 1.00 67.88 120 ALA A O 1
ATOM 959 N N . ASP A 1 121 ? -15.063 -18.146 27.330 1.00 68.44 121 ASP A N 1
ATOM 960 C CA . ASP A 1 121 ? -13.954 -18.432 28.252 1.00 68.44 121 ASP A CA 1
ATOM 961 C C . ASP A 1 121 ? -12.952 -17.266 28.404 1.00 68.44 121 ASP A C 1
ATOM 963 O O . ASP A 1 121 ? -11.858 -17.436 28.942 1.00 68.44 121 ASP A O 1
ATOM 967 N N . GLY A 1 122 ? -13.263 -16.074 27.880 1.00 63.34 122 GLY A N 1
ATOM 968 C CA . GLY A 1 122 ? -12.388 -14.894 27.930 1.00 63.34 122 GLY A CA 1
ATOM 969 C C . GLY A 1 122 ? -11.158 -14.970 27.017 1.00 63.34 122 GLY A C 1
ATOM 970 O O . GLY A 1 122 ? -10.416 -13.996 26.888 1.00 63.34 122 GLY A O 1
ATOM 971 N N . THR A 1 123 ? -10.950 -16.095 26.335 1.00 61.75 123 THR A N 1
ATOM 972 C CA . THR A 1 123 ? -9.920 -16.257 25.309 1.00 61.75 123 THR A CA 1
ATOM 973 C C . THR A 1 123 ? -10.353 -15.532 24.037 1.00 61.75 123 THR A C 1
ATOM 975 O O . THR A 1 123 ? -11.426 -15.791 23.491 1.00 61.75 123 THR A O 1
ATOM 978 N N . GLN A 1 124 ? -9.526 -14.607 23.545 1.00 58.38 124 GLN A N 1
ATOM 979 C CA . GLN A 1 124 ? -9.699 -14.048 22.205 1.00 58.38 124 GLN A CA 1
ATOM 980 C C . GLN A 1 124 ? -9.073 -15.014 21.196 1.00 58.38 124 GLN A C 1
ATOM 982 O O . GLN A 1 124 ? -7.853 -15.196 21.222 1.00 58.38 124 GLN A O 1
ATOM 987 N N . PRO A 1 125 ? -9.863 -15.662 20.323 1.00 63.75 125 PRO A N 1
ATOM 988 C CA . PRO A 1 125 ? -9.292 -16.505 19.290 1.00 63.75 125 PRO A CA 1
ATOM 989 C C . PRO A 1 125 ? -8.469 -15.643 18.329 1.00 63.75 125 PRO A C 1
ATOM 991 O O . PRO A 1 125 ? -8.865 -14.536 17.954 1.00 63.75 125 PRO A O 1
ATOM 994 N N . LYS A 1 126 ? -7.304 -16.158 17.928 1.00 64.81 126 LYS A N 1
ATOM 995 C CA . LYS A 1 126 ? -6.489 -15.537 16.886 1.00 64.81 126 LYS A CA 1
ATOM 996 C C . LYS A 1 126 ? -7.292 -15.557 15.583 1.00 64.81 126 LYS A C 1
ATOM 998 O O . LYS A 1 126 ? -7.809 -16.602 15.196 1.00 64.81 126 LYS A O 1
ATOM 1003 N N . ARG A 1 127 ? -7.435 -14.397 14.943 1.00 72.19 127 ARG A N 1
ATOM 1004 C CA . ARG A 1 127 ? -8.085 -14.273 13.637 1.00 72.19 127 ARG A CA 1
ATOM 1005 C C . ARG A 1 127 ? -7.015 -14.329 12.561 1.00 72.19 127 ARG A C 1
ATOM 1007 O O . ARG A 1 127 ? -6.117 -13.489 12.554 1.00 72.19 127 ARG A O 1
ATOM 1014 N N . ASP A 1 128 ? -7.135 -15.305 11.676 1.00 79.69 128 ASP A N 1
ATOM 1015 C CA . ASP A 1 128 ? -6.262 -15.423 10.518 1.00 79.69 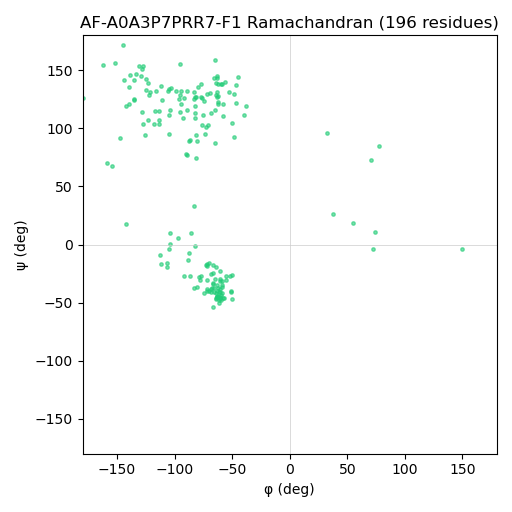128 ASP A CA 1
ATOM 1016 C C . ASP A 1 128 ? -6.785 -14.495 9.412 1.00 79.69 128 ASP A C 1
ATOM 1018 O O . ASP A 1 128 ? -7.974 -14.496 9.085 1.00 79.69 128 ASP A O 1
ATOM 1022 N N . VAL A 1 129 ? -5.900 -13.641 8.902 1.00 85.88 129 VAL A N 1
ATOM 1023 C CA . VAL A 1 129 ? -6.170 -12.674 7.832 1.00 85.88 129 VAL A CA 1
ATOM 1024 C C . VAL A 1 129 ? -5.169 -12.976 6.729 1.00 85.88 129 VAL A C 1
ATOM 1026 O O . VAL A 1 129 ? -3.978 -12.712 6.894 1.00 85.88 129 VAL A O 1
ATOM 1029 N N . ASP A 1 130 ? -5.643 -13.560 5.633 1.00 88.06 130 ASP A N 1
ATOM 1030 C CA . ASP A 1 130 ? -4.806 -13.848 4.473 1.00 88.06 130 ASP A CA 1
ATOM 1031 C C . ASP A 1 130 ? -4.927 -12.711 3.456 1.00 88.06 130 ASP A C 1
ATOM 1033 O O . ASP A 1 130 ? -5.990 -12.473 2.883 1.00 88.06 130 ASP A O 1
ATOM 1037 N N . ILE A 1 131 ? -3.822 -11.991 3.250 1.00 91.31 131 ILE A N 1
ATOM 1038 C CA . ILE A 1 131 ? -3.738 -10.877 2.298 1.00 91.31 131 ILE A CA 1
ATOM 1039 C C . ILE A 1 131 ? -3.000 -11.237 1.002 1.00 91.31 131 ILE A C 1
ATOM 1041 O O . ILE A 1 131 ? -2.845 -10.387 0.124 1.00 91.31 131 ILE A O 1
ATOM 1045 N N . THR A 1 132 ? -2.542 -12.484 0.873 1.00 90.25 132 THR A N 1
ATOM 1046 C CA . THR A 1 132 ? -1.813 -12.990 -0.298 1.00 90.25 132 THR A CA 1
ATOM 1047 C C . THR A 1 132 ? -2.514 -12.691 -1.632 1.00 90.25 132 THR A C 1
ATOM 1049 O O . THR A 1 132 ? -1.836 -12.185 -2.530 1.00 90.25 132 THR A O 1
ATOM 1052 N N . PRO A 1 133 ? -3.837 -12.915 -1.804 1.00 92.38 133 PRO A N 1
ATOM 1053 C CA . PRO A 1 133 ? -4.497 -12.623 -3.081 1.00 92.38 133 PRO A CA 1
ATOM 1054 C C . PRO A 1 133 ? -4.463 -11.132 -3.454 1.00 92.38 133 PRO A C 1
ATOM 1056 O O . PRO A 1 133 ? -4.288 -10.795 -4.624 1.00 92.38 133 PRO A O 1
ATOM 1059 N N . TYR A 1 134 ? -4.556 -10.227 -2.477 1.00 94.88 134 TYR A N 1
ATOM 1060 C CA . TYR A 1 134 ? -4.511 -8.781 -2.725 1.00 94.88 134 TYR A CA 1
ATOM 1061 C C . TYR A 1 134 ? -3.109 -8.310 -3.109 1.00 94.88 134 TYR A C 1
ATOM 1063 O O . TYR A 1 134 ? -2.957 -7.475 -4.002 1.00 94.88 134 TYR A O 1
ATOM 1071 N N . LEU A 1 135 ? -2.077 -8.884 -2.480 1.00 95.06 135 LEU A N 1
ATOM 1072 C CA . LEU A 1 135 ? -0.687 -8.651 -2.870 1.00 95.06 135 LEU A CA 1
ATOM 1073 C C . LEU A 1 135 ? -0.424 -9.166 -4.287 1.00 95.06 135 LEU A C 1
ATOM 1075 O O . LEU A 1 135 ? 0.153 -8.439 -5.091 1.00 95.06 135 LEU A O 1
ATOM 1079 N N . ALA A 1 136 ? -0.891 -10.370 -4.625 1.00 93.25 136 ALA A N 1
ATOM 1080 C CA . ALA A 1 136 ? -0.749 -10.923 -5.971 1.00 93.25 136 ALA A CA 1
ATOM 1081 C C . ALA A 1 136 ? -1.396 -10.017 -7.033 1.00 93.25 136 ALA A C 1
ATOM 1083 O O . ALA A 1 136 ? -0.756 -9.688 -8.032 1.00 93.25 136 ALA A O 1
ATOM 1084 N N . ASN A 1 137 ? -2.620 -9.536 -6.786 1.00 95.31 137 ASN A N 1
ATOM 1085 C CA . ASN A 1 137 ? -3.290 -8.578 -7.670 1.00 95.31 137 ASN A CA 1
ATOM 1086 C C . ASN A 1 137 ? -2.484 -7.285 -7.834 1.00 95.31 137 ASN A C 1
ATOM 1088 O O . ASN A 1 137 ? -2.346 -6.769 -8.942 1.00 95.31 137 ASN A O 1
ATOM 1092 N N . PHE A 1 138 ? -1.907 -6.780 -6.745 1.00 97.38 138 PHE A N 1
ATOM 1093 C CA . PHE A 1 138 ? -1.070 -5.590 -6.791 1.00 97.38 138 PHE A CA 1
ATOM 1094 C C . PHE A 1 138 ? 0.202 -5.797 -7.627 1.00 97.38 138 PHE A C 1
ATOM 1096 O O . PHE A 1 138 ? 0.497 -4.969 -8.489 1.00 97.38 138 PHE A O 1
ATOM 1103 N N . TYR A 1 139 ? 0.918 -6.912 -7.447 1.00 96.19 139 TYR A N 1
ATOM 1104 C CA . TYR A 1 139 ? 2.083 -7.244 -8.276 1.00 96.19 139 TYR A CA 1
ATOM 1105 C C . TYR A 1 139 ? 1.717 -7.395 -9.756 1.00 96.19 139 TYR A C 1
ATOM 1107 O O . TYR A 1 139 ? 2.461 -6.910 -10.608 1.00 96.19 139 TYR A O 1
ATOM 1115 N N . ASN A 1 140 ? 0.559 -7.985 -10.069 1.00 96.12 140 ASN A N 1
ATOM 1116 C CA . ASN A 1 140 ? 0.074 -8.090 -11.447 1.00 96.12 140 ASN A CA 1
ATOM 1117 C C . ASN A 1 140 ? -0.134 -6.706 -12.078 1.00 96.12 140 ASN A C 1
ATOM 1119 O O . ASN A 1 140 ? 0.341 -6.466 -13.184 1.00 96.12 140 ASN A O 1
ATOM 1123 N N . ILE A 1 141 ? -0.749 -5.760 -11.360 1.00 96.25 141 ILE A N 1
ATOM 1124 C CA . ILE A 1 141 ? -0.922 -4.379 -11.846 1.00 96.25 141 ILE A CA 1
ATOM 1125 C C . ILE A 1 141 ? 0.425 -3.695 -12.088 1.00 96.25 141 ILE A C 1
ATOM 1127 O O . ILE A 1 141 ? 0.581 -2.971 -13.073 1.00 96.25 141 ILE A O 1
ATOM 1131 N N . LEU A 1 142 ? 1.402 -3.890 -11.199 1.00 96.88 142 LEU A N 1
ATOM 1132 C CA . LEU A 1 142 ? 2.743 -3.337 -11.397 1.00 96.88 142 LEU A CA 1
ATOM 1133 C C . LEU A 1 142 ? 3.404 -3.939 -12.642 1.00 96.88 142 LEU A C 1
ATOM 1135 O O . LEU A 1 142 ? 3.934 -3.195 -13.466 1.00 96.88 142 LEU A O 1
ATOM 1139 N N . HIS A 1 143 ? 3.300 -5.256 -12.819 1.00 95.81 143 HIS A N 1
ATOM 1140 C CA . HIS A 1 143 ? 3.838 -5.967 -13.975 1.00 95.81 143 HIS A CA 1
ATOM 1141 C C . HIS A 1 143 ? 3.176 -5.544 -15.297 1.00 95.81 143 HIS A C 1
ATOM 1143 O O . HIS A 1 143 ? 3.865 -5.333 -16.289 1.00 95.81 143 HIS A O 1
ATOM 1149 N N . GLU A 1 144 ? 1.859 -5.322 -15.324 1.00 96.12 144 GLU A N 1
ATOM 1150 C CA . GLU A 1 144 ? 1.158 -4.796 -16.508 1.00 96.12 144 GLU A CA 1
ATOM 1151 C C . GLU A 1 144 ? 1.658 -3.404 -16.925 1.00 96.12 144 GLU A C 1
ATOM 1153 O O . GLU A 1 144 ? 1.608 -3.037 -18.101 1.00 96.12 144 GLU A O 1
ATOM 1158 N N . ARG A 1 145 ? 2.122 -2.600 -15.961 1.00 95.56 145 ARG A N 1
ATOM 1159 C CA . ARG A 1 145 ? 2.651 -1.249 -16.205 1.00 95.56 145 ARG A CA 1
ATOM 1160 C C . ARG A 1 145 ? 4.131 -1.249 -16.553 1.00 95.56 145 ARG A C 1
ATOM 1162 O O . ARG A 1 145 ? 4.577 -0.336 -17.245 1.00 95.56 145 ARG A O 1
ATOM 1169 N N . ASP A 1 146 ? 4.865 -2.250 -16.087 1.00 95.50 146 ASP A N 1
ATOM 1170 C CA . ASP A 1 146 ? 6.271 -2.458 -16.390 1.00 95.50 146 ASP A CA 1
ATOM 1171 C C . ASP A 1 146 ? 6.600 -3.954 -16.424 1.00 95.50 146 ASP A C 1
ATOM 1173 O O . ASP A 1 146 ? 6.953 -4.571 -15.417 1.00 95.50 146 ASP A O 1
ATOM 1177 N N . ALA A 1 147 ? 6.501 -4.531 -17.620 1.00 94.06 147 ALA A N 1
ATOM 1178 C CA . ALA A 1 147 ? 6.723 -5.957 -17.824 1.00 94.06 147 ALA A CA 1
ATOM 1179 C C . ALA A 1 147 ? 8.203 -6.367 -17.711 1.00 94.06 147 ALA A C 1
ATOM 1181 O O . ALA A 1 147 ? 8.502 -7.550 -17.567 1.00 94.06 147 ALA A O 1
ATOM 1182 N N . ASN A 1 148 ? 9.131 -5.406 -17.784 1.00 94.25 148 ASN A N 1
ATOM 1183 C CA . ASN A 1 148 ? 10.571 -5.671 -17.777 1.00 94.25 148 ASN A CA 1
ATOM 1184 C C . ASN A 1 148 ? 11.152 -5.716 -16.358 1.00 94.25 148 ASN A C 1
ATOM 1186 O O . ASN A 1 148 ? 12.289 -6.146 -16.170 1.00 94.25 148 ASN A O 1
ATOM 1190 N N . THR A 1 149 ? 10.392 -5.261 -15.365 1.00 93.62 149 THR A N 1
ATOM 1191 C CA . THR A 1 149 ? 10.818 -5.219 -13.968 1.00 93.62 149 THR A CA 1
ATOM 1192 C C . THR A 1 149 ? 10.316 -6.453 -13.223 1.00 93.62 149 THR A C 1
ATOM 1194 O O . THR A 1 149 ? 9.112 -6.709 -13.163 1.00 93.62 149 THR A O 1
ATOM 1197 N N . ASN A 1 150 ? 11.225 -7.200 -12.585 1.00 93.00 150 ASN A N 1
ATOM 1198 C CA . ASN A 1 150 ? 10.832 -8.260 -11.659 1.00 93.00 150 ASN A CA 1
ATOM 1199 C C . ASN A 1 150 ? 10.480 -7.669 -10.284 1.00 93.00 150 ASN A C 1
ATOM 1201 O O . ASN A 1 150 ? 11.333 -7.530 -9.405 1.00 93.00 150 ASN A O 1
ATOM 1205 N N . PHE A 1 151 ? 9.211 -7.303 -10.098 1.00 92.62 151 PHE A N 1
ATOM 1206 C CA . PHE A 1 151 ? 8.744 -6.731 -8.834 1.00 92.62 151 PHE A CA 1
ATOM 1207 C C . PHE A 1 151 ? 8.778 -7.715 -7.663 1.00 92.62 151 PHE A C 1
ATOM 1209 O O . PHE A 1 151 ? 8.888 -7.257 -6.532 1.00 92.62 151 PHE A O 1
ATOM 1216 N N . LEU A 1 152 ? 8.722 -9.029 -7.902 1.00 90.50 152 LEU A N 1
ATOM 1217 C CA . LEU A 1 152 ? 8.815 -10.013 -6.817 1.00 90.50 152 LEU A CA 1
ATOM 1218 C C . LEU A 1 152 ? 10.203 -10.006 -6.162 1.00 90.50 152 LEU A C 1
ATOM 1220 O O . LEU A 1 152 ? 10.300 -10.186 -4.952 1.00 90.50 152 LEU A O 1
ATOM 1224 N N . ASP A 1 153 ? 11.252 -9.729 -6.940 1.00 90.75 153 ASP A N 1
ATOM 1225 C CA . ASP A 1 153 ? 12.624 -9.638 -6.427 1.00 90.75 153 ASP A CA 1
ATOM 1226 C C . ASP A 1 153 ? 12.918 -8.259 -5.819 1.00 90.75 153 ASP A C 1
ATOM 1228 O O . ASP A 1 153 ? 13.647 -8.146 -4.834 1.00 90.75 153 ASP A O 1
ATOM 1232 N N . LYS A 1 154 ? 12.375 -7.192 -6.424 1.00 93.25 154 LYS A N 1
ATOM 1233 C CA . LYS A 1 154 ? 12.721 -5.806 -6.070 1.00 93.25 154 LYS A CA 1
ATOM 1234 C C . LYS A 1 154 ? 11.814 -5.181 -5.011 1.00 93.25 154 LYS A C 1
ATOM 1236 O O . LYS A 1 154 ? 12.266 -4.270 -4.324 1.00 93.25 154 LYS A O 1
ATOM 1241 N N . LEU A 1 155 ? 10.557 -5.610 -4.884 1.00 95.38 155 LEU A N 1
ATOM 1242 C CA . LEU A 1 155 ? 9.577 -5.032 -3.960 1.00 95.38 155 LEU A CA 1
ATOM 1243 C C . LEU A 1 155 ? 9.134 -6.076 -2.935 1.00 95.38 155 LEU A C 1
ATOM 1245 O O . LEU A 1 155 ? 8.297 -6.927 -3.228 1.00 95.38 155 LEU A O 1
ATOM 1249 N N . LEU A 1 156 ? 9.651 -5.974 -1.715 1.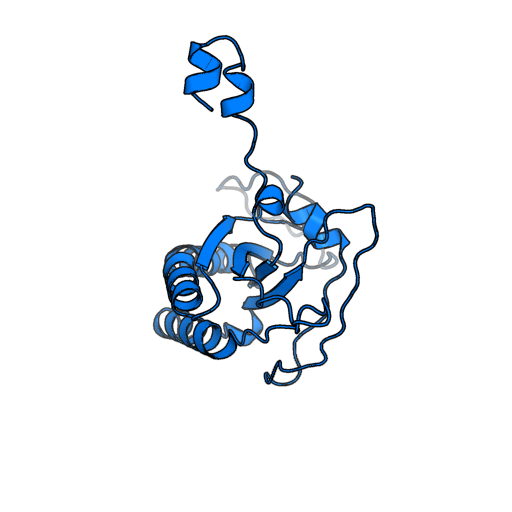00 93.75 156 LEU A N 1
ATOM 1250 C CA . LEU A 1 156 ? 9.372 -6.917 -0.636 1.00 93.75 156 LEU A CA 1
ATOM 1251 C C . LEU A 1 156 ? 8.225 -6.430 0.248 1.00 93.75 156 LEU A C 1
ATOM 1253 O O . LEU A 1 156 ? 8.221 -5.291 0.715 1.00 93.75 156 LEU A O 1
ATOM 1257 N N . ALA A 1 157 ? 7.273 -7.320 0.517 1.00 93.31 157 ALA A N 1
ATOM 1258 C CA . ALA A 1 157 ? 6.195 -7.104 1.470 1.00 93.31 157 ALA A CA 1
ATOM 1259 C C . ALA A 1 157 ? 6.519 -7.781 2.810 1.00 93.31 157 ALA A C 1
ATOM 1261 O O . ALA A 1 157 ? 6.899 -8.949 2.855 1.00 93.31 157 ALA A O 1
ATOM 1262 N N . SER A 1 158 ? 6.343 -7.061 3.915 1.00 90.19 158 SER A N 1
ATOM 1263 C CA . SER A 1 158 ? 6.559 -7.575 5.270 1.00 90.19 158 SER A CA 1
ATOM 1264 C C . SER A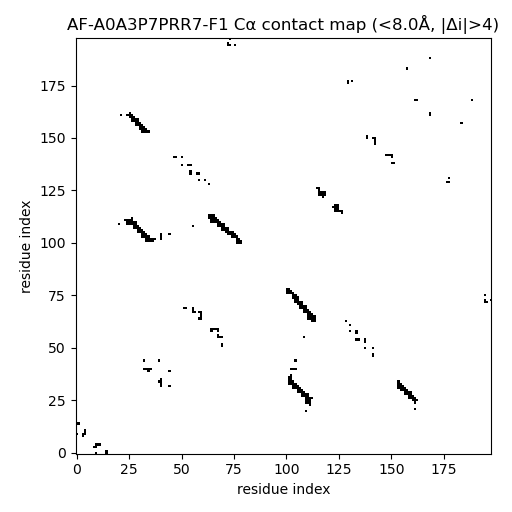 1 158 ? 5.464 -7.103 6.220 1.00 90.19 158 SER A C 1
ATOM 1266 O O . SER A 1 158 ? 4.931 -6.003 6.086 1.00 90.19 158 SER A O 1
ATOM 1268 N N . TYR A 1 159 ? 5.108 -7.949 7.182 1.00 89.25 159 TYR A N 1
ATOM 1269 C CA . TYR A 1 159 ? 4.073 -7.655 8.167 1.00 89.25 159 TYR A CA 1
ATOM 1270 C C . TYR A 1 159 ? 4.696 -7.276 9.509 1.00 89.25 159 TYR A C 1
ATOM 1272 O O . TYR A 1 159 ? 5.614 -7.943 9.986 1.00 89.25 159 TYR A O 1
ATOM 1280 N N . LEU A 1 160 ? 4.179 -6.213 10.122 1.00 86.31 160 LEU A N 1
ATOM 1281 C CA . LEU A 1 160 ? 4.665 -5.660 11.381 1.00 86.31 160 LEU A CA 1
ATOM 1282 C C . LEU A 1 160 ? 3.501 -5.470 12.360 1.00 86.31 160 LEU A C 1
ATOM 1284 O O . LEU A 1 160 ? 2.393 -5.094 11.970 1.00 86.31 160 LEU A O 1
ATOM 1288 N N . THR A 1 161 ? 3.768 -5.671 13.649 1.00 83.81 161 THR A N 1
ATOM 1289 C CA . THR A 1 161 ? 2.807 -5.415 14.730 1.00 83.81 161 THR A CA 1
ATOM 1290 C C . THR A 1 161 ? 3.379 -4.478 15.779 1.00 83.81 161 THR A C 1
ATOM 1292 O O . THR A 1 161 ? 4.552 -4.582 16.130 1.00 83.81 161 THR A O 1
ATOM 1295 N N . TRP A 1 162 ? 2.540 -3.591 16.315 1.00 74.25 162 TRP A N 1
ATOM 1296 C CA . TRP A 1 162 ? 2.912 -2.642 17.366 1.00 74.25 162 TRP A CA 1
ATOM 1297 C C . TRP A 1 162 ? 2.175 -2.945 18.676 1.00 74.25 162 TRP A C 1
ATOM 1299 O O . TRP A 1 162 ? 0.999 -2.602 18.821 1.00 74.25 162 TRP A O 1
ATOM 1309 N N . GLU A 1 163 ? 2.848 -3.541 19.662 1.00 66.25 163 GLU A N 1
ATOM 1310 C CA . GLU A 1 163 ? 2.291 -3.736 21.009 1.00 66.25 163 GLU A CA 1
ATOM 1311 C C . GLU A 1 163 ? 2.659 -2.560 21.926 1.00 66.25 163 GLU A C 1
ATOM 1313 O O . GLU A 1 163 ? 3.807 -2.152 22.043 1.00 66.25 163 GLU A O 1
ATOM 1318 N N . GLY A 1 164 ? 1.650 -1.944 22.540 1.00 49.72 164 GLY A N 1
ATOM 1319 C CA . GLY A 1 164 ? 1.750 -0.619 23.155 1.00 49.72 164 GLY A CA 1
ATOM 1320 C C . GLY A 1 164 ? 2.310 -0.565 24.571 1.00 49.72 164 GLY A C 1
ATOM 1321 O O . GLY A 1 164 ? 1.854 0.295 25.311 1.00 49.72 164 GLY A O 1
ATOM 1322 N N . ASN A 1 165 ? 3.244 -1.432 24.966 1.00 35.31 165 ASN A N 1
ATOM 1323 C CA . ASN A 1 165 ? 3.887 -1.339 26.280 1.00 35.31 165 ASN A CA 1
ATOM 1324 C C . ASN A 1 165 ? 5.376 -1.708 26.210 1.00 35.31 165 ASN A C 1
ATOM 1326 O O . ASN A 1 165 ? 5.728 -2.825 25.853 1.00 35.31 165 ASN A O 1
ATOM 1330 N N . SER A 1 166 ? 6.218 -0.740 26.581 1.00 35.69 166 SER A N 1
ATOM 1331 C CA . SER A 1 166 ? 7.623 -0.848 26.999 1.00 35.69 166 SER A CA 1
ATOM 1332 C C . SER A 1 166 ? 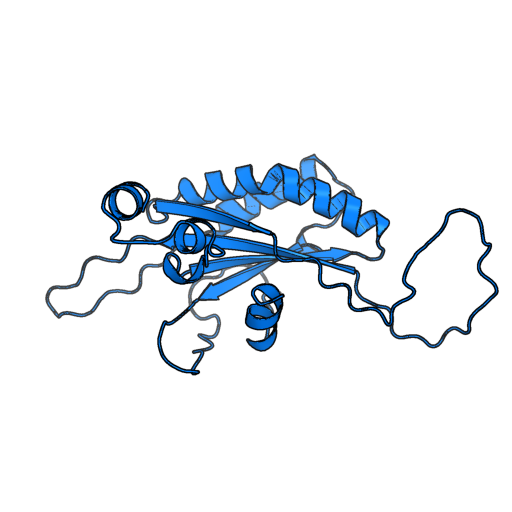8.470 -1.965 26.366 1.00 35.69 166 SER A C 1
ATOM 1334 O O . SER A 1 166 ? 8.547 -3.077 26.879 1.00 35.69 166 SER A O 1
ATOM 1336 N N . SER A 1 167 ? 9.208 -1.594 25.317 1.00 35.31 167 SER A N 1
ATOM 1337 C CA . SER A 1 167 ? 10.521 -2.147 24.936 1.00 35.31 167 SER A CA 1
ATOM 1338 C C . SER A 1 167 ? 10.665 -3.661 24.731 1.00 35.31 167 SER A C 1
ATOM 1340 O O . SER A 1 167 ? 11.793 -4.142 24.700 1.00 35.31 167 SER A O 1
ATOM 1342 N N . ASN A 1 168 ? 9.581 -4.409 24.522 1.00 27.70 168 ASN A N 1
ATOM 1343 C CA . ASN A 1 168 ? 9.648 -5.828 24.179 1.00 27.70 168 ASN A CA 1
ATOM 1344 C C . ASN A 1 168 ? 8.829 -6.104 22.916 1.00 27.70 168 ASN A C 1
ATOM 1346 O O . ASN A 1 168 ? 7.604 -6.153 22.943 1.00 27.70 168 ASN A O 1
ATOM 1350 N N . TYR A 1 169 ? 9.533 -6.285 21.801 1.00 37.38 169 TYR A N 1
ATOM 1351 C CA . TYR A 1 169 ? 8.954 -6.724 20.538 1.00 37.38 169 TYR A CA 1
ATOM 1352 C C . TYR A 1 169 ? 8.987 -8.249 20.493 1.00 37.38 169 TYR A C 1
ATOM 1354 O O . TYR A 1 169 ? 10.057 -8.860 20.460 1.00 37.38 169 TYR A O 1
ATOM 1362 N N . THR A 1 170 ? 7.824 -8.882 20.470 1.00 31.52 170 THR A N 1
ATOM 1363 C CA . THR A 1 170 ? 7.707 -10.306 20.165 1.00 31.52 170 THR A CA 1
ATOM 1364 C C . THR A 1 170 ? 7.874 -10.496 18.663 1.00 31.52 170 THR A C 1
ATOM 1366 O O . THR A 1 170 ? 6.968 -10.250 17.870 1.00 31.52 170 THR A O 1
ATOM 1369 N N . HIS A 1 171 ? 9.056 -10.964 18.264 1.00 35.22 171 HIS A N 1
ATOM 1370 C CA . HIS A 1 171 ? 9.262 -11.586 16.963 1.00 35.22 171 HIS A CA 1
ATOM 1371 C C . HIS A 1 171 ? 8.444 -12.881 16.926 1.00 35.22 171 HIS A C 1
ATOM 1373 O O . HIS A 1 171 ? 8.926 -13.958 17.287 1.00 35.22 171 HIS A O 1
ATOM 1379 N N . VAL A 1 172 ? 7.174 -12.784 16.537 1.00 33.03 172 VAL A N 1
ATOM 1380 C CA . VAL A 1 172 ? 6.375 -13.971 16.244 1.00 33.03 172 VAL A CA 1
ATOM 1381 C C . VAL A 1 172 ? 6.880 -14.494 14.911 1.00 33.03 172 VAL A C 1
ATOM 1383 O O . VAL A 1 172 ? 6.500 -14.012 13.846 1.00 33.03 172 VAL A O 1
ATOM 1386 N N . GLY A 1 173 ? 7.805 -15.453 15.001 1.00 25.52 173 GLY A N 1
ATOM 1387 C CA . GLY A 1 173 ? 8.293 -16.204 13.857 1.00 25.52 173 GLY A CA 1
ATOM 1388 C C . GLY A 1 173 ? 7.115 -16.675 13.014 1.00 25.52 173 GLY A C 1
ATOM 1389 O O . GLY A 1 173 ? 6.091 -17.107 13.551 1.00 25.52 173 GLY A O 1
ATOM 1390 N N . ALA A 1 174 ? 7.272 -16.541 11.699 1.00 31.75 174 ALA A N 1
ATOM 1391 C CA . ALA A 1 174 ? 6.351 -17.017 10.683 1.00 31.75 174 ALA A CA 1
ATOM 1392 C C . ALA A 1 174 ? 5.969 -18.479 10.953 1.00 31.75 174 ALA A C 1
ATOM 1394 O O . ALA A 1 174 ? 6.657 -19.425 10.586 1.00 31.75 174 ALA A O 1
ATOM 1395 N N . SER A 1 175 ? 4.878 -18.666 11.681 1.00 30.30 175 SER A N 1
ATOM 1396 C CA . SER A 1 175 ? 4.246 -19.955 11.918 1.00 30.30 175 SER A CA 1
ATOM 1397 C C . SER A 1 175 ? 2.801 -19.701 12.312 1.00 30.30 175 SER A C 1
ATOM 1399 O O . SER A 1 175 ? 2.387 -19.859 13.457 1.00 30.30 175 SER A O 1
ATOM 1401 N N . LYS A 1 176 ? 2.018 -19.249 11.334 1.00 33.44 176 LYS A N 1
ATOM 1402 C CA . LYS A 1 176 ? 1.066 -20.133 10.653 1.00 33.44 176 LYS A CA 1
ATOM 1403 C C . LYS A 1 176 ? 0.324 -19.338 9.580 1.00 33.44 176 LYS A C 1
ATOM 1405 O O . LYS A 1 176 ? -0.262 -18.308 9.877 1.00 33.44 176 LYS A O 1
ATOM 1410 N N . VAL A 1 177 ? 0.391 -19.889 8.368 1.00 32.91 177 VAL A N 1
ATOM 1411 C CA . VAL A 1 177 ? -0.256 -19.474 7.114 1.00 32.91 177 VAL A CA 1
ATOM 1412 C C . VAL A 1 177 ? 0.298 -18.188 6.487 1.00 32.91 177 VAL A C 1
ATOM 1414 O O . VAL A 1 177 ? -0.327 -17.139 6.456 1.00 32.91 177 VAL A O 1
ATOM 1417 N N . LEU A 1 178 ? 1.505 -18.333 5.941 1.00 31.62 178 LEU A N 1
ATOM 1418 C CA . LEU A 1 178 ? 2.033 -17.567 4.814 1.00 31.62 178 LEU A CA 1
ATOM 1419 C C . LEU A 1 178 ? 2.469 -18.623 3.795 1.00 31.62 178 LEU A C 1
ATOM 1421 O O . LEU A 1 178 ? 3.539 -19.211 3.934 1.00 31.62 178 LEU A O 1
ATOM 1425 N N . ALA A 1 179 ? 1.603 -18.961 2.843 1.00 27.09 179 ALA A N 1
ATOM 1426 C CA . ALA A 1 179 ? 1.976 -19.825 1.728 1.00 27.09 179 ALA A CA 1
ATOM 1427 C C . ALA A 1 179 ? 2.511 -18.942 0.597 1.00 27.09 179 ALA A C 1
ATOM 1429 O O . ALA A 1 179 ? 1.815 -18.661 -0.372 1.00 27.09 179 ALA A O 1
ATOM 1430 N N . VAL A 1 180 ? 3.752 -18.480 0.750 1.00 29.52 180 VAL A N 1
ATOM 1431 C CA . VAL A 1 180 ? 4.552 -17.928 -0.345 1.00 29.52 180 VAL A CA 1
ATOM 1432 C C . VAL A 1 180 ? 5.948 -18.520 -0.219 1.00 29.52 180 VAL A C 1
ATOM 1434 O O . VAL A 1 180 ? 6.557 -18.459 0.848 1.00 29.52 180 VAL A O 1
ATOM 1437 N N . ASN A 1 181 ? 6.399 -19.130 -1.313 1.00 27.11 181 ASN A N 1
ATOM 1438 C CA . ASN A 1 181 ? 7.717 -19.722 -1.506 1.00 27.11 181 ASN A CA 1
ATOM 1439 C C . ASN A 1 181 ? 8.840 -18.895 -0.843 1.00 27.11 181 ASN A C 1
ATOM 1441 O O . ASN A 1 181 ? 9.042 -17.732 -1.180 1.00 27.11 181 ASN A O 1
ATOM 1445 N N . ASP A 1 182 ? 9.543 -19.519 0.104 1.00 30.16 182 ASP A N 1
ATOM 1446 C CA . ASP A 1 182 ? 10.962 -19.374 0.478 1.00 30.16 182 ASP A CA 1
ATOM 1447 C C . ASP A 1 182 ? 11.680 -18.002 0.458 1.00 30.16 182 ASP A C 1
ATOM 1449 O O . ASP A 1 182 ? 12.905 -17.960 0.363 1.00 30.16 182 ASP A O 1
ATOM 1453 N N . SER A 1 183 ? 11.013 -16.850 0.610 1.00 32.44 183 SER A N 1
ATOM 1454 C CA . SER A 1 183 ? 11.742 -15.556 0.627 1.00 32.44 183 SER A CA 1
ATOM 1455 C C . SER A 1 183 ? 11.258 -14.473 1.596 1.00 32.44 183 SER A C 1
ATOM 1457 O O . SER A 1 183 ? 11.686 -13.324 1.505 1.00 32.44 183 SER A O 1
ATOM 1459 N N . LEU A 1 184 ? 10.462 -14.810 2.612 1.00 37.94 184 LEU A N 1
ATOM 1460 C CA . LEU A 1 184 ? 10.134 -13.846 3.670 1.00 37.94 184 LEU A CA 1
ATOM 1461 C C . LEU A 1 184 ? 11.257 -13.778 4.709 1.00 37.94 184 LEU A C 1
ATOM 1463 O O . LEU A 1 184 ? 11.319 -14.570 5.649 1.00 37.94 184 LEU A O 1
ATOM 1467 N N . ARG A 1 185 ? 12.167 -12.817 4.529 1.00 35.44 185 ARG A N 1
ATOM 1468 C CA . ARG A 1 185 ? 13.233 -12.530 5.493 1.00 35.44 185 ARG A CA 1
ATOM 1469 C C . ARG A 1 185 ? 12.693 -11.664 6.633 1.00 35.44 185 ARG A C 1
ATOM 1471 O O . ARG A 1 185 ? 12.130 -10.598 6.405 1.00 35.44 185 ARG A O 1
ATOM 1478 N N . ALA A 1 186 ? 12.904 -12.114 7.866 1.00 35.56 186 ALA A N 1
ATOM 1479 C CA . ALA A 1 186 ? 12.685 -11.308 9.060 1.00 35.56 186 ALA A CA 1
ATOM 1480 C C . ALA A 1 186 ? 13.647 -10.106 9.085 1.00 35.56 186 ALA A C 1
ATOM 1482 O O . ALA A 1 186 ? 14.858 -10.281 8.935 1.00 35.56 186 ALA A O 1
ATOM 1483 N N . VAL A 1 187 ? 13.114 -8.900 9.289 1.00 39.69 187 VAL A N 1
ATOM 1484 C CA . VAL A 1 187 ? 13.889 -7.655 9.387 1.00 39.69 187 VAL A CA 1
ATOM 1485 C C . VAL A 1 187 ? 13.967 -7.209 10.857 1.00 39.69 187 VAL A C 1
ATOM 1487 O O . VAL A 1 187 ? 12.939 -7.225 11.538 1.00 39.69 187 VAL A O 1
ATOM 1490 N N . PRO A 1 188 ? 15.147 -6.814 11.382 1.00 33.22 188 PRO A N 1
ATOM 1491 C CA . PRO A 1 188 ? 15.294 -6.376 12.767 1.00 33.22 188 PRO A CA 1
ATOM 1492 C C . PRO A 1 188 ? 14.540 -5.075 13.074 1.00 33.22 188 PRO A C 1
ATOM 1494 O O . PRO A 1 188 ? 14.522 -4.122 12.298 1.00 33.22 188 PRO A O 1
ATOM 1497 N N . THR A 1 189 ? 13.997 -5.015 14.284 1.00 40.97 189 THR A N 1
ATOM 1498 C CA . THR A 1 189 ? 13.163 -3.949 14.854 1.00 40.97 189 THR A CA 1
ATOM 1499 C C . THR A 1 189 ? 13.728 -2.524 14.761 1.00 40.97 189 THR A C 1
ATOM 1501 O O . THR A 1 189 ? 12.965 -1.560 14.685 1.00 40.97 189 THR A O 1
ATOM 1504 N N . SER A 1 190 ? 15.051 -2.363 14.719 1.00 43.47 190 SER A N 1
ATOM 1505 C CA . SER A 1 190 ? 15.707 -1.052 14.625 1.00 43.47 190 SER A CA 1
ATOM 1506 C C . SER A 1 190 ? 15.392 -0.298 13.323 1.00 43.47 190 SER A C 1
ATOM 1508 O O . SER A 1 190 ? 15.519 0.927 13.277 1.00 43.47 190 SER A O 1
ATOM 1510 N N . GLU A 1 191 ? 14.931 -0.983 12.270 1.00 44.09 191 GLU A N 1
ATOM 1511 C CA . GLU A 1 191 ? 14.527 -0.337 11.016 1.00 44.09 191 GLU A CA 1
ATOM 1512 C C . GLU A 1 191 ? 13.140 0.313 11.059 1.00 44.09 191 GLU A C 1
ATOM 1514 O O . GLU A 1 191 ? 12.929 1.304 10.363 1.00 44.09 191 GLU A O 1
ATOM 1519 N N . VAL A 1 192 ? 12.210 -0.181 11.886 1.00 44.41 192 VAL A N 1
ATOM 1520 C CA . VAL A 1 192 ? 10.849 0.385 11.995 1.00 44.41 192 VAL A CA 1
ATOM 1521 C C . VAL A 1 192 ? 10.873 1.708 12.758 1.00 44.41 192 VAL A C 1
ATOM 1523 O O . VAL A 1 192 ? 10.242 2.680 12.344 1.00 44.41 192 VAL A O 1
ATOM 1526 N N . GLU A 1 193 ? 11.658 1.775 13.833 1.00 40.88 193 GLU A N 1
ATOM 1527 C CA . GLU A 1 193 ? 11.897 3.023 14.563 1.00 40.88 193 GLU A CA 1
ATOM 1528 C C . GLU A 1 193 ? 12.628 4.044 13.680 1.00 40.88 193 GLU A C 1
ATOM 1530 O O . GLU A 1 193 ? 12.213 5.198 13.612 1.00 40.88 193 GLU A O 1
ATOM 1535 N N . SER A 1 194 ? 13.627 3.610 12.903 1.00 48.25 194 SER A N 1
ATOM 1536 C CA . SER A 1 194 ? 14.342 4.480 11.952 1.00 48.25 194 SER A CA 1
ATOM 1537 C C . SER A 1 194 ? 13.459 5.001 10.807 1.00 48.25 194 SER A C 1
ATOM 1539 O O . SER A 1 194 ? 13.712 6.087 10.291 1.00 48.25 194 SER A O 1
ATOM 1541 N N . ALA A 1 195 ? 12.440 4.239 10.395 1.00 42.78 195 ALA A N 1
ATOM 1542 C CA . ALA A 1 195 ? 11.512 4.594 9.320 1.00 42.78 195 ALA A CA 1
ATOM 1543 C C . ALA A 1 195 ? 10.446 5.626 9.740 1.00 42.78 195 ALA A C 1
ATOM 1545 O O . ALA A 1 195 ? 9.929 6.357 8.897 1.00 42.78 195 ALA A O 1
ATOM 1546 N N . LEU A 1 196 ? 10.096 5.681 11.028 1.00 38.94 196 LEU A N 1
ATOM 1547 C CA . LEU A 1 196 ? 9.017 6.537 11.538 1.00 38.94 196 LEU A CA 1
ATOM 1548 C C . LEU A 1 196 ? 9.509 7.761 12.328 1.00 38.94 196 LEU A C 1
ATOM 1550 O O . LEU A 1 196 ? 8.724 8.683 12.531 1.00 38.94 196 LEU A O 1
ATOM 1554 N N . LEU A 1 197 ? 10.773 7.790 12.773 1.00 38.03 197 LEU A N 1
ATOM 1555 C CA . LEU A 1 197 ? 11.300 8.832 13.672 1.00 38.03 197 LEU A CA 1
ATOM 1556 C C . LEU A 1 197 ? 12.204 9.896 13.020 1.00 38.03 197 LEU A C 1
ATOM 1558 O O . LEU A 1 197 ? 12.765 10.701 13.758 1.00 38.03 197 LEU A O 1
ATOM 1562 N N . ASN A 1 198 ? 12.319 9.967 11.687 1.00 33.22 198 ASN A N 1
ATOM 1563 C CA . ASN A 1 198 ? 13.043 11.056 11.006 1.00 33.22 198 ASN A CA 1
ATOM 1564 C C . ASN A 1 198 ? 12.206 11.788 9.964 1.00 33.22 198 ASN A C 1
ATOM 1566 O O . ASN A 1 198 ? 11.707 11.172 9.002 1.00 33.22 198 ASN A O 1
#

Sequence (198 aa):
MVKKIIRGEAKWTELFEVYDLRQDHRHFLKLELTADDYQELVRLGGLIDSRLRDLASFLEEHDYIRSVRICKVKDRQSVGSPTHWSPGTAPTAVSPSATAGSFCRSWLLGMDIIRAPSSADGTQPKRDVDITPYLANFYNILHERDANTNFLDKLLASYLTWEGNSSNYTHVGASKVLAVNDSLRAVPTSEVESALLN

Solvent-accessible surface area (backbone atoms only — not comparable to full-atom values): 12615 Å² total; per-residue (Å²): 110,70,73,39,36,79,69,70,76,42,58,74,66,69,73,69,50,82,84,60,64,71,80,79,25,46,37,33,43,35,39,38,39,54,30,95,40,68,69,52,35,54,53,53,50,51,53,49,65,74,41,50,63,59,43,40,51,48,48,42,69,39,97,50,30,76,42,60,45,83,40,82,33,61,67,58,78,55,58,90,77,77,82,76,88,65,96,83,72,82,84,75,90,76,78,99,81,71,84,80,52,61,33,42,42,42,35,37,33,33,34,41,62,63,75,54,72,67,40,96,84,71,50,62,58,87,74,89,80,84,56,62,70,42,51,51,53,42,52,50,55,51,32,76,76,37,76,88,54,64,52,82,82,30,43,46,76,46,82,47,75,61,76,95,61,84,98,66,83,80,82,75,68,97,76,81,87,77,96,64,85,96,68,85,73,88,75,69,72,72,54,60,55,61,44,73,73,106

Nearest PDB structures (foldseek):
  1q79-assembly1_A  TM=7.725E-01  e=2.255E-07  Bos taurus
  7q74-assembly2_B  TM=6.658E-01  e=1.000E-07  Schizosaccharomyces pombe 972h-
  7q74-assembly1_A  TM=5.958E-01  e=3.453E-08  Schizosaccharomyces pombe 972h-
  7q73-assembly1_A  TM=6.453E-01  e=4.777E-07  Schizosaccharomyces pombe 972h-
  3j92-assembly1_I  TM=3.298E-01  e=9.115E+00  Oryctolagus cuniculus

Mean predicted aligned error: 13.86 Å

Radius of gyration: 20.61 Å; Cα contacts (8 Å, |Δi|>4): 207; chains: 1; bounding box: 56×47×46 Å

InterPro domains:
  IPR011068 Nucleotidyltransferase, class I-like, C-terminal [SSF55003] (20-154)

Secondary structure (DSSP, 8-state):
-HHHHHTTSS-HHHHSS---GGGT-SEEEEEEEEESSHHHHHHHHHHHHHHHHHHHHHHHTSTTEEEEEEEEPPP---S-------TT-------S------EEEEEEEEEEEPPPPPPTTS--PPPP---HHHHHHHHHHHHHH-TTS-HHHHEEEEEEE--SSTT------S-S---S-S------THHHHHHH--

pLDDT: mean 72.3, std 24.61, range [25.52, 97.5]

Organism: Dibothriocephalus latus (NCBI:txid60516)

Foldseek 3Di:
DVVCVVVVNDDPVVVVPDDDLLVPFFKKKKKKFWDQDPVRCCVLVVLCVVCVVVLQVLLCPFPFWPGKDKDWFPFDFPDPDPPDDDPDDDDDDDDPDDDRTIGMTMMMIGTDTHFADQDPVRDGDDDDDDCVVSVVVSQVVSCVVPVPDPCVVGMDIDMGGDDPDPDDDPPPDPPDDDPDPDDDDDDDPVVVCVRRPD